Protein AF-A0A1F8QQY0-F1 (afdb_monomer_lite)

pLDDT: mean 93.38, std 8.56, range [59.31, 98.75]

Secondary structure (DSSP, 8-state):
-HHHHHHHTT-SSHHHHHHHHHHHHHTTHHHH-HHHHHHHHHTTT-SSHHHHHHHHHHHHHHHS--S-SSPPPHHHHHHHHHHHTT--HHHHHHHHHHHHH-GGGHHHHHHHHTT-TTHHHHHHHHHH-TTS-HHHHHHHHHHHHHTT-GGGHHHHHHHHHHHHHHHHHHHTTT---HHHHHHHHHHHHHHHHHH--

Radius of gyration: 18.96 Å; chains: 1; bounding box: 37×35×59 Å

Foldseek 3Di:
DLVCLLVQCVDPDPVSNVSSLVVCVVVLVLLAPLVSVVSLLVCCLPVDLVSNLSSLVSNLCQQPVPPPPDHRDPSSNVSNLVVLLVDALSSLLSLLSNCVVPVVCVVSSLSSNLSHLCVLVSLLVLLPDPPRDLSSNLVSLQSCLVNLNLVNLVSLVVLLVVLVVVQVVVVVVPDDDVSSVSSNVSSVVSNVSNVVD

Sequence (197 aa):
MVWGAAEALTSPELETRYAGLQQLVGQDAVRQHPLVAYLLISRLVEPDIALRSQIVDALAEVVVPNGRGEPALAASYSTLATHLMGMRTRQIYALLQVVAYEKSNEPKVIGLLDHCSFAGGHLSCILATRTVPLNLRKLAAYFIGQLGYLDAMPVLERFEARLEARQNGRNELGGMDEDDADLLSMIRSSLGLLRDP

Structure (mmCIF, N/CA/C/O backbone):
data_AF-A0A1F8QQY0-F1
#
_entry.id   AF-A0A1F8QQY0-F1
#
loop_
_atom_site.group_PDB
_atom_site.id
_atom_site.type_symbol
_atom_site.label_atom_id
_atom_site.label_alt_id
_atom_site.label_comp_id
_atom_site.label_asym_id
_atom_site.label_entity_id
_atom_site.label_seq_id
_atom_site.pdbx_PDB_ins_code
_atom_site.Cartn_x
_atom_site.Cartn_y
_atom_site.Cartn_z
_atom_site.occupancy
_atom_site.B_iso_or_equiv
_atom_site.auth_seq_id
_atom_site.auth_comp_id
_atom_site.auth_asym_id
_atom_site.auth_atom_id
_atom_site.pdbx_PDB_model_num
ATOM 1 N N . MET A 1 1 ? -18.202 -3.166 23.352 1.00 84.12 1 MET A N 1
ATOM 2 C CA . MET A 1 1 ? -16.993 -2.852 24.145 1.00 84.12 1 MET A CA 1
ATOM 3 C C . MET A 1 1 ? -15.818 -2.820 23.178 1.00 84.12 1 MET A C 1
ATOM 5 O O . MET A 1 1 ? -15.636 -3.811 22.483 1.00 84.12 1 MET A O 1
ATOM 9 N N . VAL A 1 2 ? -15.068 -1.714 23.099 1.00 91.94 2 VAL A N 1
ATOM 10 C CA . VAL A 1 2 ? -13.965 -1.521 22.125 1.00 91.94 2 VAL A CA 1
ATOM 11 C C . VAL A 1 2 ? -12.948 -2.671 22.159 1.00 91.94 2 VAL A C 1
ATOM 13 O O . VAL A 1 2 ? -12.537 -3.159 21.113 1.00 91.94 2 VAL A O 1
ATOM 16 N N . TRP A 1 3 ? -12.598 -3.168 23.348 1.00 93.88 3 TRP A N 1
ATOM 17 C CA . TRP A 1 3 ? -11.575 -4.208 23.503 1.00 93.88 3 TRP A CA 1
ATOM 18 C C . TRP A 1 3 ? -11.984 -5.584 22.979 1.00 93.88 3 TRP A C 1
ATOM 20 O O . TRP A 1 3 ? -11.176 -6.226 22.322 1.00 93.88 3 TRP A O 1
ATOM 30 N N . GLY A 1 4 ? -13.238 -6.002 23.174 1.00 95.31 4 GLY A N 1
ATOM 31 C CA . GLY A 1 4 ? -13.726 -7.254 22.581 1.00 95.31 4 GLY A CA 1
ATOM 32 C C . GLY A 1 4 ? -13.728 -7.207 21.048 1.00 95.31 4 GLY A C 1
ATOM 33 O O . GLY A 1 4 ? -13.386 -8.184 20.391 1.00 95.31 4 GLY A O 1
ATOM 34 N N . ALA A 1 5 ? -14.031 -6.041 20.467 1.00 96.44 5 ALA A N 1
ATOM 35 C CA . ALA A 1 5 ? -13.962 -5.839 19.020 1.00 96.44 5 ALA A CA 1
ATOM 36 C C . ALA A 1 5 ? -12.512 -5.847 18.496 1.00 96.44 5 ALA A C 1
ATOM 38 O O . ALA A 1 5 ? -12.239 -6.377 17.423 1.00 96.44 5 ALA A O 1
ATOM 39 N N . ALA A 1 6 ? -11.574 -5.296 19.271 1.00 96.00 6 ALA A N 1
ATOM 40 C CA . ALA A 1 6 ? -10.146 -5.348 18.971 1.00 96.00 6 ALA A CA 1
ATOM 41 C C . ALA A 1 6 ? -9.591 -6.781 19.045 1.00 96.00 6 ALA A C 1
ATOM 43 O O . ALA A 1 6 ? -8.856 -7.197 18.153 1.00 96.00 6 ALA A O 1
ATOM 44 N N . GLU A 1 7 ? -9.975 -7.555 20.061 1.00 96.69 7 GLU A N 1
ATOM 45 C CA . GLU A 1 7 ? -9.607 -8.969 20.188 1.00 96.69 7 GLU A CA 1
ATOM 46 C C . GLU A 1 7 ? -10.125 -9.794 19.002 1.00 96.69 7 GLU A C 1
ATOM 48 O O . GLU A 1 7 ? -9.377 -10.594 18.436 1.00 96.69 7 GLU A O 1
ATOM 53 N N . ALA A 1 8 ? -11.354 -9.527 18.547 1.00 97.31 8 ALA A N 1
ATOM 54 C CA . ALA A 1 8 ? -11.957 -10.205 17.402 1.00 97.31 8 ALA A CA 1
ATOM 55 C C . ALA A 1 8 ? -11.121 -10.092 16.112 1.00 97.31 8 ALA A C 1
ATOM 57 O O . ALA A 1 8 ? -11.133 -11.021 15.311 1.00 97.31 8 ALA A O 1
ATOM 58 N N . LEU A 1 9 ? -10.315 -9.035 15.932 1.00 96.81 9 LEU A N 1
ATOM 59 C CA . LEU A 1 9 ? -9.391 -8.895 14.791 1.00 96.81 9 LEU A CA 1
ATOM 60 C C . LEU A 1 9 ? -8.259 -9.935 14.763 1.00 96.81 9 LEU A C 1
ATOM 62 O O . LEU A 1 9 ? -7.559 -10.052 13.754 1.00 96.81 9 LEU A O 1
ATOM 66 N N . THR A 1 10 ? -8.053 -10.667 15.856 1.00 94.88 10 THR A N 1
ATOM 67 C CA . THR A 1 10 ? -7.044 -11.729 15.963 1.00 94.88 10 THR A CA 1
ATOM 68 C C . THR A 1 10 ? -7.621 -13.127 15.763 1.00 94.88 10 THR A C 1
ATOM 70 O O . THR A 1 10 ? -6.858 -14.089 15.676 1.00 94.88 10 THR A O 1
ATOM 73 N N . SER A 1 11 ? -8.949 -13.247 15.643 1.00 97.12 11 SER A N 1
ATOM 74 C CA . SER A 1 11 ? -9.614 -14.534 15.447 1.00 97.12 11 SER A CA 1
ATOM 75 C C . SER A 1 11 ? -9.150 -15.215 14.146 1.00 97.12 11 SER A C 1
ATOM 77 O O . SER A 1 11 ? -8.912 -14.541 13.132 1.00 97.12 11 SER A O 1
ATOM 79 N N . PRO A 1 12 ? -9.043 -16.559 14.135 1.00 96.62 12 PRO A N 1
ATOM 80 C CA . PRO A 1 12 ? -8.794 -17.307 12.908 1.00 96.62 12 PRO A CA 1
ATOM 81 C C . PRO A 1 12 ? -9.972 -17.219 11.922 1.00 96.62 12 PRO A C 1
ATOM 83 O O . PRO A 1 12 ? -9.754 -17.284 10.710 1.00 96.62 12 PRO A O 1
ATOM 86 N N . GLU A 1 13 ? -11.201 -17.008 12.402 1.00 98.06 13 GLU A N 1
ATOM 87 C CA . GLU A 1 13 ? -12.393 -16.899 11.564 1.00 98.06 13 GLU A CA 1
ATOM 88 C C . GLU A 1 13 ? -12.501 -15.516 10.909 1.00 98.06 13 GLU A C 1
ATOM 90 O O . GLU A 1 13 ? -12.492 -14.480 11.575 1.00 98.06 13 GLU A O 1
ATOM 95 N N . LEU A 1 14 ? -12.648 -15.498 9.582 1.00 97.88 14 LEU A N 1
ATOM 96 C CA . LEU A 1 14 ? -12.775 -14.263 8.804 1.00 97.88 14 LEU A CA 1
ATOM 97 C C . LEU A 1 14 ? -13.984 -13.423 9.245 1.00 97.88 14 LEU A C 1
ATOM 99 O O . LEU A 1 14 ? -13.843 -12.224 9.476 1.00 97.88 14 LEU A O 1
ATOM 103 N N . GLU A 1 15 ? -15.142 -14.058 9.425 1.00 98.12 15 GLU A N 1
ATOM 104 C CA . GLU A 1 15 ? -16.386 -13.393 9.840 1.00 98.12 15 GLU A CA 1
ATOM 105 C C . GLU A 1 15 ? -16.247 -12.684 11.193 1.00 98.12 15 GLU A C 1
ATOM 107 O O . GLU A 1 15 ? -16.703 -11.553 11.364 1.00 98.12 15 GLU A O 1
ATOM 112 N N . THR A 1 16 ? -15.546 -13.308 12.143 1.00 98.25 16 THR A N 1
ATOM 113 C CA . THR A 1 16 ? -15.267 -12.713 13.455 1.00 98.25 16 THR A CA 1
ATOM 114 C C . THR A 1 16 ? -14.388 -11.470 13.315 1.00 98.25 16 THR A C 1
ATOM 116 O O . THR A 1 16 ? -14.685 -10.437 13.921 1.00 98.25 16 THR A O 1
ATOM 119 N N . ARG A 1 17 ? -13.345 -11.518 12.471 1.00 98.31 17 ARG A N 1
ATOM 120 C CA . ARG A 1 17 ? -12.497 -10.344 12.202 1.00 98.31 17 ARG A CA 1
ATOM 121 C C . ARG A 1 17 ? -13.279 -9.219 11.522 1.00 98.31 17 ARG A C 1
ATOM 123 O O . ARG A 1 17 ? -13.124 -8.061 11.910 1.00 98.31 17 ARG A O 1
ATOM 130 N N . TYR A 1 18 ? -14.146 -9.543 10.563 1.00 98.19 18 TYR A N 1
ATOM 131 C CA . TYR A 1 18 ? -15.038 -8.570 9.925 1.00 98.19 18 TYR A CA 1
ATOM 132 C C . TYR A 1 18 ? -15.958 -7.887 10.931 1.00 98.19 18 TYR A C 1
ATOM 134 O O . TYR A 1 18 ? -16.002 -6.658 10.986 1.00 98.19 18 TYR A O 1
ATOM 142 N N . ALA A 1 19 ? -16.661 -8.669 11.753 1.00 98.00 19 ALA A N 1
ATOM 143 C CA . ALA A 1 19 ? -17.552 -8.138 12.777 1.00 98.00 19 ALA A CA 1
ATOM 144 C C . ALA A 1 19 ? -16.796 -7.238 13.769 1.00 98.00 19 ALA A C 1
ATOM 146 O O . ALA A 1 19 ? -17.272 -6.152 14.104 1.00 98.00 19 ALA A O 1
ATOM 147 N N . GLY A 1 20 ? -15.587 -7.648 14.173 1.00 98.12 20 GLY A N 1
ATOM 148 C CA . GLY A 1 20 ? -14.692 -6.849 15.008 1.00 98.12 20 GLY A CA 1
ATOM 149 C C . GLY A 1 20 ? -14.343 -5.500 14.379 1.00 98.12 20 GLY A C 1
ATOM 150 O O . GLY A 1 20 ? -14.517 -4.460 15.017 1.00 98.12 20 GLY A O 1
ATOM 151 N N . LEU A 1 21 ? -13.921 -5.489 13.110 1.00 98.31 21 LEU A N 1
ATOM 152 C CA . LEU A 1 21 ? -13.595 -4.248 12.403 1.00 98.31 21 LEU A CA 1
ATOM 153 C C . LEU A 1 21 ? -14.811 -3.324 12.283 1.00 98.31 21 LEU A C 1
ATOM 155 O O . LEU A 1 21 ? -14.713 -2.144 12.614 1.00 98.31 21 LEU A O 1
ATOM 159 N N . GLN A 1 22 ? -15.960 -3.855 11.863 1.00 97.81 22 GLN A N 1
ATOM 160 C CA . GLN A 1 22 ? -17.193 -3.078 11.719 1.00 97.81 22 GLN A CA 1
ATOM 161 C C . GLN A 1 22 ? -17.630 -2.464 13.051 1.00 97.81 22 GLN A C 1
ATOM 163 O O . GLN A 1 22 ? -18.011 -1.295 13.113 1.00 97.81 22 GLN A O 1
ATOM 168 N N . GLN A 1 23 ? -17.499 -3.214 14.144 1.00 97.75 23 GLN A N 1
ATOM 169 C CA . GLN A 1 23 ? -17.802 -2.716 15.477 1.00 97.75 23 GLN A CA 1
ATOM 170 C C . GLN A 1 23 ? -16.841 -1.595 15.923 1.00 97.75 23 GLN A C 1
ATOM 172 O O . GLN A 1 23 ? -17.287 -0.662 16.598 1.00 97.75 23 GLN A O 1
ATOM 177 N N . LEU A 1 24 ? -15.551 -1.666 15.570 1.00 97.38 24 LEU A N 1
ATOM 178 C CA . LEU A 1 24 ? -14.572 -0.607 15.852 1.00 97.38 24 LEU A CA 1
ATOM 179 C C . LEU A 1 24 ? -14.847 0.656 15.031 1.00 97.38 24 LEU A C 1
ATOM 181 O O . LEU A 1 24 ? -14.860 1.751 15.589 1.00 97.38 24 LEU A O 1
ATOM 185 N N . VAL A 1 25 ? -15.104 0.508 13.729 1.00 95.06 25 VAL A N 1
ATOM 186 C CA . VAL A 1 25 ? -15.425 1.626 12.827 1.00 95.06 25 VAL A CA 1
ATOM 187 C C . VAL A 1 25 ? -16.730 2.304 13.244 1.00 95.06 25 VAL A C 1
ATOM 189 O O . VAL A 1 25 ? -16.781 3.529 13.329 1.00 95.06 25 VAL A O 1
ATOM 192 N N . GLY A 1 26 ? -17.761 1.526 13.586 1.00 94.12 26 GLY A N 1
ATOM 193 C CA . GLY A 1 26 ? -19.049 2.049 14.050 1.00 94.12 26 GLY A CA 1
ATOM 194 C C . GLY A 1 26 ? -18.978 2.808 15.381 1.00 94.12 26 GLY A C 1
ATOM 195 O O . GLY A 1 26 ? -19.841 3.632 15.658 1.00 94.12 26 GLY A O 1
ATOM 196 N N . GLN A 1 27 ? -17.944 2.565 16.193 1.00 94.00 27 GLN A N 1
ATOM 197 C CA . GLN A 1 27 ? -17.660 3.306 17.431 1.00 94.00 27 GLN A CA 1
ATOM 198 C C . GLN A 1 27 ? -16.673 4.466 17.229 1.00 94.00 2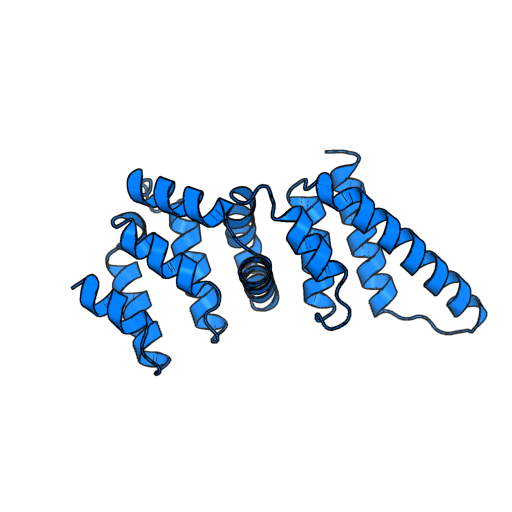7 GLN A C 1
ATOM 200 O O . GLN A 1 27 ? -16.244 5.064 18.211 1.00 94.00 27 GLN A O 1
ATOM 205 N N . ASP A 1 28 ? -16.260 4.749 15.988 1.00 92.56 28 ASP A N 1
ATOM 206 C CA . ASP A 1 28 ? -15.186 5.700 15.660 1.00 92.56 28 ASP A CA 1
ATOM 207 C C . ASP A 1 28 ? -13.857 5.384 16.382 1.00 92.56 28 ASP A C 1
ATOM 209 O O . ASP A 1 28 ? -12.978 6.230 16.548 1.00 92.56 28 ASP A O 1
ATOM 213 N N . ALA A 1 29 ? -13.676 4.131 16.815 1.00 94.75 29 ALA A N 1
ATOM 214 C CA . ALA A 1 29 ? -12.630 3.752 17.757 1.00 94.75 29 ALA A CA 1
ATOM 215 C C . ALA A 1 29 ? -11.222 3.971 17.190 1.00 94.75 29 ALA A C 1
ATOM 217 O O . ALA A 1 29 ? -10.298 4.275 17.937 1.00 94.75 29 ALA A O 1
ATOM 218 N N . VAL A 1 30 ? -11.056 3.855 15.871 1.00 94.31 30 VAL A N 1
ATOM 219 C CA . VAL A 1 30 ? -9.775 4.069 15.182 1.00 94.31 30 VAL A CA 1
ATOM 220 C C . VAL A 1 30 ? -9.307 5.522 15.314 1.00 94.31 30 VAL A C 1
ATOM 222 O O . VAL A 1 30 ? -8.124 5.777 15.529 1.00 94.31 30 VAL A O 1
ATOM 225 N N . ARG A 1 31 ? -10.240 6.479 15.247 1.00 93.06 31 ARG A N 1
ATOM 226 C CA . ARG A 1 31 ? -9.960 7.916 15.370 1.00 93.06 31 ARG A CA 1
ATOM 227 C C . ARG A 1 31 ? -9.808 8.344 16.831 1.00 93.06 31 ARG A C 1
ATOM 229 O O . ARG A 1 31 ? -9.023 9.248 17.114 1.00 93.06 31 ARG A O 1
ATOM 236 N N . GLN A 1 32 ? -10.473 7.659 17.762 1.00 93.19 32 GLN A N 1
ATOM 237 C CA . GLN A 1 32 ? -10.494 8.022 19.187 1.00 93.19 32 GLN A CA 1
ATOM 238 C C . GLN A 1 32 ? -9.461 7.285 20.057 1.00 93.19 32 GLN A C 1
ATOM 240 O O . GLN A 1 32 ? -9.085 7.780 21.119 1.00 93.19 32 GLN A O 1
ATOM 245 N N . HIS A 1 33 ? -8.980 6.113 19.635 1.00 95.06 33 HIS A N 1
ATOM 246 C CA . HIS A 1 33 ? -8.098 5.271 20.442 1.00 95.06 33 HIS A CA 1
ATOM 247 C C . HIS A 1 33 ? -6.790 4.939 19.705 1.00 95.06 33 HIS A C 1
ATOM 249 O O . HIS A 1 33 ? -6.787 4.100 18.800 1.00 95.06 33 HIS A O 1
ATOM 255 N N . PRO A 1 34 ? -5.641 5.482 20.152 1.00 94.56 34 PRO A N 1
ATOM 256 C CA . PRO A 1 34 ? -4.351 5.256 19.495 1.00 94.56 34 PRO A CA 1
ATOM 257 C C . PRO A 1 34 ? -3.949 3.780 19.398 1.00 94.56 34 PRO A C 1
ATOM 259 O O . PRO A 1 34 ? -3.369 3.349 18.405 1.00 94.56 34 PRO A O 1
ATOM 262 N N . LEU A 1 35 ? -4.308 2.975 20.404 1.00 95.38 35 LEU A N 1
ATOM 263 C CA . LEU A 1 35 ? -4.053 1.533 20.401 1.00 95.38 35 LEU A CA 1
ATOM 264 C C . LEU A 1 35 ? -4.855 0.791 19.325 1.00 95.38 35 LEU A C 1
ATOM 266 O O . LEU A 1 35 ? -4.358 -0.185 18.771 1.00 95.38 35 LEU A O 1
ATOM 270 N N . VAL A 1 36 ? -6.063 1.259 19.001 1.00 96.44 36 VAL A N 1
ATOM 271 C CA . VAL A 1 36 ? -6.868 0.689 17.912 1.00 96.44 36 VAL A CA 1
ATOM 272 C C . VAL A 1 36 ? -6.250 1.055 16.564 1.00 96.44 36 VAL A C 1
ATOM 274 O O . VAL A 1 36 ? -6.108 0.179 15.713 1.00 96.44 36 VAL A O 1
ATOM 277 N N . ALA A 1 37 ? -5.808 2.305 16.386 1.00 94.81 37 ALA A N 1
ATOM 278 C CA . ALA A 1 37 ? -5.074 2.713 15.187 1.00 94.81 37 ALA A CA 1
ATOM 279 C C . ALA A 1 37 ? -3.804 1.865 14.994 1.00 94.81 37 ALA A C 1
ATOM 281 O O . ALA A 1 37 ? -3.600 1.284 13.930 1.00 94.81 37 ALA A O 1
ATOM 282 N N . TYR A 1 38 ? -2.998 1.704 16.048 1.00 95.25 38 TYR A N 1
ATOM 283 C CA . TYR A 1 38 ? -1.820 0.834 16.035 1.00 95.25 38 TYR A CA 1
ATOM 284 C C . TYR A 1 38 ? -2.158 -0.620 15.675 1.00 95.25 38 TYR A C 1
ATOM 286 O O . TYR A 1 38 ? -1.500 -1.222 14.820 1.00 95.25 38 TYR A O 1
ATOM 294 N N . LEU A 1 39 ? -3.203 -1.180 16.290 1.00 96.38 39 LEU A N 1
ATOM 295 C CA . LEU A 1 39 ? -3.654 -2.537 16.000 1.00 96.38 39 LEU A CA 1
ATOM 296 C C . LEU A 1 39 ? -3.984 -2.695 14.512 1.00 96.38 39 LEU A C 1
ATOM 298 O O . LEU A 1 39 ? -3.491 -3.631 13.886 1.00 96.38 39 LEU A O 1
ATOM 302 N N . LEU A 1 40 ? -4.737 -1.767 13.918 1.00 97.06 40 LEU A N 1
ATOM 303 C CA . LEU A 1 40 ? -5.081 -1.825 12.496 1.00 97.06 40 LEU A CA 1
ATOM 304 C C . LEU A 1 40 ? -3.857 -1.735 11.574 1.00 97.06 40 LEU A C 1
ATOM 306 O O . LEU A 1 40 ? -3.791 -2.474 10.593 1.00 97.06 40 LEU A O 1
ATOM 310 N N . ILE A 1 41 ? -2.839 -0.941 11.915 1.00 95.19 41 ILE A N 1
ATOM 311 C CA . ILE A 1 41 ? -1.575 -0.910 11.155 1.00 95.19 41 ILE A CA 1
ATOM 312 C C . ILE A 1 41 ? -0.906 -2.287 11.155 1.00 95.19 41 ILE A C 1
ATOM 314 O O . ILE A 1 41 ? -0.465 -2.775 10.112 1.00 95.19 41 ILE A O 1
ATOM 318 N N . SER A 1 42 ? -0.867 -2.959 12.311 1.00 93.56 42 SER A N 1
ATOM 319 C CA . SER A 1 42 ? -0.314 -4.317 12.412 1.00 93.56 42 SER A CA 1
ATOM 320 C C . SER A 1 42 ? -1.099 -5.345 11.575 1.00 93.56 42 SER A C 1
ATOM 322 O O . SER A 1 42 ? -0.557 -6.382 11.182 1.00 93.56 42 SER A O 1
ATOM 324 N N . ARG A 1 43 ? -2.362 -5.033 11.248 1.00 95.88 43 ARG A N 1
ATOM 325 C CA . ARG A 1 43 ? -3.265 -5.833 10.413 1.00 95.88 43 ARG A CA 1
ATOM 326 C C . ARG A 1 43 ? -3.287 -5.423 8.935 1.00 95.88 43 ARG A C 1
ATOM 328 O O . ARG A 1 43 ? -4.003 -6.056 8.169 1.00 95.88 43 ARG A O 1
ATOM 335 N N . LEU A 1 44 ? -2.446 -4.489 8.475 1.00 96.31 44 LEU A N 1
ATOM 336 C CA . LEU A 1 44 ? -2.326 -4.150 7.040 1.00 96.31 44 LEU A CA 1
ATOM 337 C C . LEU A 1 44 ? -1.971 -5.348 6.144 1.00 96.31 44 LEU A C 1
ATOM 339 O O . LEU A 1 44 ? -2.187 -5.316 4.939 1.00 96.31 44 LEU A O 1
ATOM 343 N N . VAL A 1 45 ? -1.428 -6.418 6.726 1.00 96.81 45 VAL A N 1
ATOM 344 C CA . VAL A 1 45 ? -1.099 -7.675 6.038 1.00 96.81 45 VAL A CA 1
ATOM 345 C C . VAL A 1 45 ? -2.183 -8.749 6.201 1.00 96.81 45 VAL A C 1
ATOM 347 O O . VAL A 1 45 ? -1.890 -9.934 6.045 1.00 96.81 45 VAL A O 1
ATOM 350 N N . GLU A 1 46 ? -3.411 -8.349 6.548 1.00 97.88 46 GLU A N 1
ATOM 351 C CA . GLU A 1 46 ? -4.600 -9.208 6.608 1.00 97.88 46 GLU A CA 1
ATOM 352 C C . GLU A 1 46 ? -4.709 -10.057 5.331 1.00 97.88 46 GLU A C 1
ATOM 354 O O . GLU A 1 46 ? -4.663 -9.488 4.240 1.00 97.88 46 GLU A O 1
ATOM 359 N N . PRO A 1 47 ? -4.790 -11.398 5.420 1.00 96.75 47 PRO A N 1
ATOM 360 C CA . PRO A 1 47 ? -4.831 -12.265 4.243 1.00 96.75 47 PRO A CA 1
ATOM 361 C C . PRO A 1 47 ? -6.039 -12.009 3.342 1.00 96.75 47 PRO A C 1
ATOM 363 O O . PRO A 1 47 ? -5.873 -12.041 2.123 1.00 96.75 47 PRO A O 1
ATOM 366 N N . ASP A 1 48 ? -7.209 -11.731 3.917 1.00 98.25 48 ASP A N 1
ATOM 367 C CA . ASP A 1 48 ? -8.392 -11.415 3.126 1.00 98.25 48 ASP A CA 1
ATOM 368 C C . ASP A 1 48 ? -8.303 -10.000 2.535 1.00 98.25 48 ASP A C 1
ATOM 370 O O . ASP A 1 48 ? -8.104 -9.010 3.244 1.00 98.25 48 ASP A O 1
ATOM 374 N N . ILE A 1 49 ? -8.421 -9.899 1.211 1.00 98.25 49 ILE A N 1
ATOM 375 C CA . ILE A 1 49 ? -8.191 -8.637 0.505 1.00 98.25 49 ILE A CA 1
ATOM 376 C C . ILE A 1 49 ? -9.305 -7.615 0.748 1.00 98.25 49 ILE A C 1
ATOM 378 O O . ILE A 1 49 ? -9.023 -6.419 0.839 1.00 98.25 49 ILE A O 1
ATOM 382 N N . ALA A 1 50 ? -10.548 -8.067 0.908 1.00 98.31 50 ALA A N 1
ATOM 383 C CA . ALA A 1 50 ? -11.680 -7.185 1.132 1.00 98.31 50 ALA A CA 1
ATOM 384 C C . ALA A 1 50 ? -11.652 -6.626 2.564 1.00 98.31 50 ALA A C 1
ATOM 386 O O . ALA A 1 50 ? -11.852 -5.426 2.757 1.00 98.31 50 ALA A O 1
ATOM 387 N N . LEU A 1 51 ? -11.310 -7.445 3.563 1.00 98.56 51 LEU A N 1
ATOM 388 C CA . LEU A 1 51 ? -11.100 -6.988 4.935 1.00 98.56 51 LEU A CA 1
ATOM 389 C C . LEU A 1 51 ? -9.897 -6.046 5.020 1.00 98.56 51 LEU A C 1
ATOM 391 O O . LEU A 1 51 ? -9.978 -4.992 5.648 1.00 98.56 51 LEU A O 1
ATOM 395 N N . ARG A 1 52 ? -8.795 -6.364 4.331 1.00 98.56 52 ARG A N 1
ATOM 396 C CA . ARG A 1 52 ? -7.637 -5.466 4.248 1.00 98.56 52 ARG A CA 1
ATOM 397 C C . ARG A 1 52 ? -7.995 -4.113 3.637 1.00 98.56 52 ARG A C 1
ATOM 399 O O . ARG A 1 52 ? -7.527 -3.091 4.130 1.00 98.56 52 ARG A O 1
ATOM 406 N N . SER A 1 53 ? -8.827 -4.096 2.599 1.00 98.44 53 SER A N 1
ATOM 407 C CA . SER A 1 53 ? -9.321 -2.858 1.992 1.00 98.44 53 SER A CA 1
ATOM 408 C C . SER A 1 53 ? -10.080 -1.994 3.005 1.00 98.44 53 SER A C 1
ATOM 410 O O . SER A 1 53 ? -9.837 -0.794 3.095 1.00 98.44 53 SER A O 1
ATOM 412 N N . GLN A 1 54 ? -10.927 -2.605 3.841 1.00 98.12 54 GLN A N 1
ATOM 413 C CA . GLN A 1 54 ? -11.633 -1.897 4.918 1.00 98.12 54 GLN A CA 1
ATOM 414 C C . GLN A 1 54 ? -10.689 -1.404 6.024 1.00 98.12 54 GLN A C 1
ATOM 416 O O . GLN A 1 54 ? -10.903 -0.333 6.586 1.00 98.12 54 GLN A O 1
ATOM 421 N N . ILE A 1 55 ? -9.620 -2.146 6.328 1.00 98.31 55 ILE A N 1
ATOM 422 C CA . ILE A 1 55 ? -8.577 -1.689 7.260 1.00 98.31 55 ILE A CA 1
ATOM 423 C C . ILE A 1 55 ? -7.872 -0.448 6.702 1.00 98.31 55 ILE A C 1
ATOM 425 O O . ILE A 1 55 ? -7.681 0.523 7.430 1.00 98.31 55 ILE A O 1
ATOM 429 N N . VAL A 1 56 ? -7.501 -0.462 5.417 1.00 97.88 56 VAL A N 1
ATOM 430 C CA . VAL A 1 56 ? -6.892 0.695 4.741 1.00 97.88 56 VAL A CA 1
ATOM 431 C C . VAL A 1 56 ? -7.830 1.897 4.768 1.00 97.88 56 VAL A C 1
ATOM 433 O O . VAL A 1 56 ? -7.376 2.999 5.059 1.00 97.88 56 VAL A O 1
ATOM 436 N N . ASP A 1 57 ? -9.122 1.687 4.526 1.00 96.19 57 ASP A N 1
ATOM 437 C CA . ASP A 1 57 ? -10.138 2.735 4.603 1.00 96.19 57 ASP A CA 1
ATOM 438 C C . ASP A 1 57 ? -10.212 3.371 5.996 1.00 96.19 57 ASP A C 1
ATOM 440 O O . ASP A 1 57 ? -10.052 4.582 6.142 1.00 96.19 57 ASP A O 1
ATOM 444 N N . ALA A 1 58 ? -10.328 2.542 7.035 1.00 95.75 58 ALA A N 1
ATOM 445 C CA . ALA A 1 58 ? -10.398 3.001 8.416 1.00 95.75 58 ALA A CA 1
ATOM 446 C C . ALA A 1 58 ? -9.131 3.755 8.866 1.00 95.75 58 ALA A C 1
ATOM 448 O O . ALA A 1 58 ? -9.216 4.704 9.644 1.00 95.75 58 ALA A O 1
ATOM 449 N N . LEU A 1 59 ? -7.950 3.350 8.385 1.00 96.50 59 LEU A N 1
ATOM 450 C CA . LEU A 1 59 ? -6.693 4.057 8.648 1.00 96.50 59 LEU A CA 1
ATOM 451 C C . LEU A 1 59 ? -6.601 5.374 7.870 1.00 96.50 59 LEU A C 1
ATOM 453 O O . LEU A 1 59 ? -6.152 6.378 8.419 1.00 96.50 59 LEU A O 1
ATOM 457 N N . ALA A 1 60 ? -7.035 5.391 6.610 1.00 94.62 60 ALA A N 1
ATOM 458 C CA . ALA A 1 60 ? -7.017 6.591 5.785 1.00 94.62 60 ALA A CA 1
ATOM 459 C C . ALA A 1 60 ? -7.931 7.687 6.349 1.00 94.62 60 ALA A C 1
ATOM 461 O O . ALA A 1 60 ? -7.537 8.848 6.331 1.00 94.62 60 ALA A O 1
ATOM 462 N N . GLU A 1 61 ? -9.079 7.336 6.940 1.00 91.56 61 GLU A N 1
ATOM 463 C CA . GLU A 1 61 ? -9.964 8.297 7.621 1.00 91.56 61 GLU A CA 1
ATOM 464 C C . GLU A 1 61 ? -9.296 9.025 8.806 1.00 91.56 61 GLU A C 1
ATOM 466 O O . GLU A 1 61 ? -9.727 10.118 9.181 1.00 91.56 61 GLU A O 1
ATOM 471 N N . VAL A 1 62 ? -8.254 8.445 9.414 1.00 91.75 62 VAL A N 1
ATOM 472 C CA . VAL A 1 62 ? -7.487 9.103 10.487 1.00 91.75 62 VAL A CA 1
ATOM 473 C C . VAL A 1 62 ? -6.556 10.173 9.918 1.00 91.75 62 VAL A C 1
ATOM 475 O O . VAL A 1 62 ? -6.376 11.215 10.546 1.00 91.75 62 VAL A O 1
ATOM 478 N N . VAL A 1 63 ? -5.957 9.911 8.753 1.00 88.88 63 VAL A N 1
ATOM 479 C CA . VAL A 1 63 ? -4.965 10.791 8.111 1.00 88.88 63 VAL A CA 1
ATOM 480 C C . VAL A 1 63 ? -5.638 11.887 7.289 1.00 88.88 63 VAL A C 1
ATOM 482 O O . VAL A 1 63 ? -5.254 13.050 7.369 1.00 88.88 63 VAL A O 1
ATOM 485 N N . VAL A 1 64 ? -6.657 11.516 6.517 1.00 83.06 64 VAL A N 1
ATOM 486 C CA . VAL A 1 64 ? -7.433 12.397 5.645 1.00 83.06 64 VAL A CA 1
ATOM 487 C C . VAL A 1 64 ? -8.909 12.253 6.033 1.00 83.06 64 VAL A C 1
ATOM 489 O O . VAL A 1 64 ? -9.584 11.331 5.569 1.00 83.06 64 VAL A O 1
ATOM 492 N N . PRO A 1 65 ? -9.437 13.125 6.914 1.00 68.06 65 PRO A N 1
ATOM 493 C CA . PRO A 1 65 ? -10.821 13.039 7.362 1.00 68.06 65 PRO A CA 1
ATOM 494 C C . PRO A 1 65 ? -11.786 13.310 6.198 1.00 68.06 65 PRO A C 1
ATOM 496 O O . PRO A 1 65 ? -12.021 14.454 5.812 1.00 68.06 65 PRO A O 1
ATOM 499 N N . ASN A 1 66 ? -12.374 12.254 5.635 1.00 63.31 66 ASN A N 1
ATOM 500 C CA . ASN A 1 66 ? -13.327 12.344 4.527 1.00 63.31 66 ASN A CA 1
ATOM 501 C C . ASN A 1 66 ? -14.709 12.817 5.013 1.00 63.31 66 ASN A C 1
ATOM 503 O O . ASN A 1 66 ? -15.653 12.040 5.120 1.00 63.31 66 ASN A O 1
ATOM 507 N N . GLY A 1 67 ? -14.838 14.104 5.341 1.00 59.31 67 GLY A N 1
ATOM 508 C CA . GLY A 1 67 ? -16.142 14.739 5.570 1.00 59.31 67 GLY A CA 1
ATOM 509 C C . GLY A 1 67 ? -16.832 14.419 6.904 1.00 59.31 67 GLY A C 1
ATOM 510 O O . GLY A 1 67 ? -17.946 14.887 7.119 1.00 59.31 67 GLY A O 1
ATOM 511 N N . ARG A 1 68 ? -16.185 13.704 7.841 1.00 61.53 68 ARG A N 1
ATOM 512 C CA . ARG A 1 68 ? -16.716 13.441 9.202 1.00 61.53 68 ARG A CA 1
ATOM 513 C C . ARG A 1 68 ? -16.638 14.640 10.168 1.00 61.53 68 ARG A C 1
ATOM 515 O O . ARG A 1 68 ? -16.862 14.475 11.364 1.00 61.53 68 ARG A O 1
ATOM 522 N N . GLY A 1 69 ? -16.340 15.838 9.662 1.00 61.19 69 GLY A N 1
ATOM 523 C CA . GLY A 1 69 ? -16.415 17.122 10.376 1.00 61.19 69 GLY A CA 1
ATOM 524 C C . GLY A 1 69 ? -15.309 17.373 11.402 1.00 61.19 69 GLY A C 1
ATOM 525 O O . GLY A 1 69 ? -14.744 18.462 11.423 1.00 61.19 69 GLY A O 1
ATOM 526 N N . GLU A 1 70 ? -14.959 16.375 12.212 1.00 74.75 70 GLU A N 1
ATOM 527 C CA . GLU A 1 70 ? -13.909 16.497 13.223 1.00 74.75 70 GLU A CA 1
ATOM 528 C C . GLU A 1 70 ? -12.602 15.826 12.768 1.00 74.75 70 GLU A C 1
ATOM 530 O O . GLU A 1 70 ? -12.620 14.805 12.075 1.00 74.75 70 GLU A O 1
ATOM 535 N N . PRO A 1 71 ? -11.431 16.361 13.132 1.00 80.94 71 PRO A N 1
ATOM 536 C CA . PRO A 1 71 ? -10.174 15.638 12.981 1.00 80.94 71 PRO A CA 1
ATOM 537 C C . PRO A 1 71 ? -10.144 14.418 13.913 1.00 80.94 71 PRO A C 1
ATOM 539 O O . PRO A 1 71 ? -10.866 14.352 14.907 1.00 80.94 71 PRO A O 1
ATOM 542 N N . ALA A 1 72 ? -9.311 13.425 13.600 1.00 85.62 72 ALA A N 1
ATOM 543 C CA . ALA A 1 72 ? -9.026 12.361 14.559 1.00 85.62 72 ALA A CA 1
ATOM 544 C C . ALA A 1 72 ? -8.373 12.935 15.829 1.00 85.62 72 ALA A C 1
ATOM 546 O O . ALA A 1 72 ? -7.759 14.006 15.798 1.00 85.62 72 ALA A O 1
ATOM 547 N N . LEU A 1 73 ? -8.449 12.200 16.943 1.00 89.00 73 LEU A N 1
ATOM 548 C CA . LEU A 1 73 ? -7.726 12.577 18.153 1.00 89.00 73 LEU A 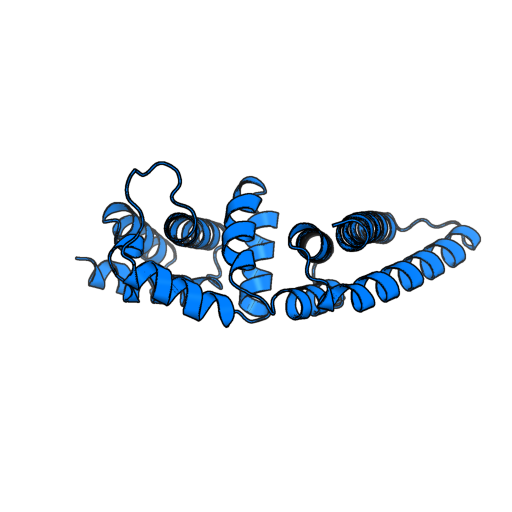CA 1
ATOM 549 C C . LEU A 1 73 ? -6.230 12.695 17.825 1.00 89.00 73 LEU A C 1
ATOM 551 O O . LEU A 1 73 ? -5.649 11.784 17.231 1.00 89.00 73 LEU A O 1
ATOM 555 N N . ALA A 1 74 ? -5.591 13.787 18.254 1.00 89.12 74 ALA A N 1
ATOM 556 C CA . ALA A 1 74 ? -4.189 14.067 17.930 1.00 89.12 74 ALA A CA 1
ATOM 557 C C . ALA A 1 74 ? -3.247 12.906 18.302 1.00 89.12 74 ALA A C 1
ATOM 559 O O . ALA A 1 74 ? -2.312 12.601 17.565 1.00 89.12 74 ALA A O 1
ATOM 560 N N . ALA A 1 75 ? -3.528 12.215 19.412 1.00 91.50 75 ALA A N 1
ATOM 561 C CA . ALA A 1 75 ? -2.782 11.030 19.821 1.00 91.50 75 ALA A CA 1
ATOM 562 C C . ALA A 1 75 ? -2.929 9.869 18.820 1.00 91.50 75 ALA A C 1
ATOM 564 O O . ALA A 1 75 ? -1.937 9.225 18.494 1.00 91.50 75 ALA A O 1
ATOM 565 N N . SER A 1 76 ? -4.132 9.624 18.292 1.00 91.94 76 SER A N 1
ATOM 566 C CA . SER A 1 76 ? -4.381 8.562 17.308 1.00 91.94 76 SER A CA 1
ATOM 567 C C . SER A 1 76 ? -3.671 8.855 15.992 1.00 91.94 76 SER A C 1
ATOM 569 O O . SER A 1 76 ? -3.002 7.977 15.450 1.00 91.94 76 SER A O 1
ATOM 571 N N . TYR A 1 77 ? -3.748 10.105 15.525 1.00 93.38 77 TYR A N 1
ATOM 572 C CA . TYR A 1 77 ? -3.012 10.557 14.346 1.00 93.38 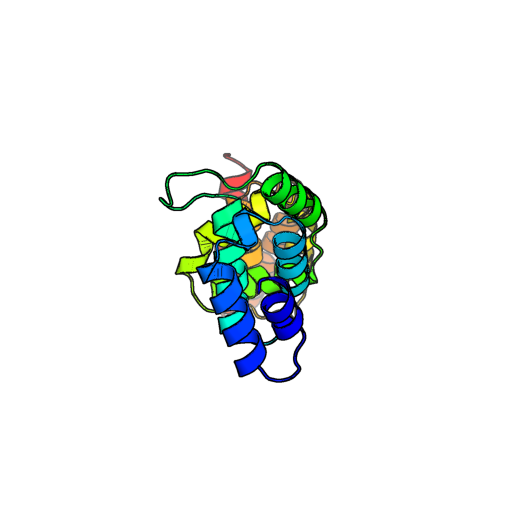77 TYR A CA 1
ATOM 573 C C . TYR A 1 77 ? -1.497 10.414 14.539 1.00 93.38 77 TYR A C 1
ATOM 575 O O . TYR A 1 77 ? -0.821 9.811 13.711 1.00 93.38 77 TYR A O 1
ATOM 583 N N . SER A 1 78 ? -0.958 10.908 15.658 1.00 93.12 78 SER A N 1
ATOM 584 C CA . SER A 1 78 ? 0.477 10.844 15.954 1.00 93.12 78 SER A CA 1
ATOM 585 C C . SER A 1 78 ? 0.987 9.403 16.040 1.00 93.12 78 SER A C 1
ATOM 587 O O . SER A 1 78 ? 2.037 9.084 15.474 1.00 93.12 78 SER A O 1
ATOM 589 N N . THR A 1 79 ? 0.236 8.508 16.690 1.00 93.81 79 THR A N 1
ATOM 590 C CA . THR A 1 79 ? 0.551 7.075 16.723 1.00 93.81 79 THR A CA 1
ATOM 591 C C . THR A 1 79 ? 0.536 6.475 15.322 1.00 93.81 79 THR A C 1
ATOM 593 O O . THR A 1 79 ? 1.489 5.789 14.950 1.00 93.81 79 THR A O 1
ATOM 596 N N . LEU A 1 80 ? -0.492 6.763 14.521 1.00 93.94 80 LEU A N 1
ATOM 597 C CA . LEU A 1 80 ? -0.579 6.278 13.148 1.00 93.94 80 LEU A CA 1
ATOM 598 C C . LEU A 1 80 ? 0.612 6.748 12.307 1.00 93.94 80 LEU A C 1
ATOM 600 O O . LEU A 1 80 ? 1.329 5.911 11.764 1.00 93.94 80 LEU A O 1
ATOM 604 N N . ALA A 1 81 ? 0.879 8.053 12.269 1.00 94.44 81 ALA A N 1
ATOM 605 C CA . ALA A 1 81 ? 1.996 8.631 11.527 1.00 94.44 81 ALA A CA 1
ATOM 606 C C . ALA A 1 81 ? 3.341 8.008 11.940 1.00 94.44 81 ALA A C 1
ATOM 608 O O . ALA A 1 81 ? 4.133 7.612 11.085 1.00 94.44 81 ALA A O 1
ATOM 609 N N . THR A 1 82 ? 3.567 7.825 13.247 1.00 94.81 82 THR A N 1
ATOM 610 C CA . THR A 1 82 ? 4.790 7.201 13.780 1.00 94.81 82 THR A CA 1
ATOM 611 C C . THR A 1 82 ? 5.013 5.796 13.225 1.00 94.81 82 THR A C 1
ATOM 613 O O . THR A 1 82 ? 6.130 5.437 12.853 1.00 94.81 82 THR A O 1
ATOM 616 N N . HIS A 1 83 ? 3.957 4.991 13.145 1.00 94.81 83 HIS A N 1
ATOM 617 C CA . HIS A 1 83 ? 4.062 3.622 12.652 1.00 94.81 83 HIS A CA 1
ATOM 618 C C . HIS A 1 83 ? 4.039 3.523 11.122 1.00 94.81 83 HIS A C 1
ATOM 620 O O . HIS A 1 83 ? 4.674 2.616 10.581 1.00 94.81 83 HIS A O 1
ATOM 626 N N . LEU A 1 84 ? 3.386 4.455 10.420 1.00 95.50 84 LEU A N 1
ATOM 627 C CA . LEU A 1 84 ? 3.438 4.541 8.957 1.00 95.50 84 LEU A CA 1
ATOM 628 C C . LEU A 1 84 ? 4.859 4.837 8.460 1.00 95.50 84 LEU A C 1
ATOM 630 O O . LEU A 1 84 ? 5.315 4.190 7.516 1.00 95.50 84 LEU A O 1
ATOM 634 N N . MET A 1 85 ? 5.604 5.702 9.159 1.00 94.69 85 MET A N 1
ATOM 635 C CA . MET A 1 85 ? 7.021 5.959 8.857 1.00 94.69 85 MET A CA 1
ATOM 636 C C . MET A 1 85 ? 7.873 4.681 8.862 1.00 94.69 85 MET A C 1
ATOM 638 O O . MET A 1 85 ? 8.847 4.581 8.120 1.00 94.69 85 MET A O 1
ATOM 642 N N . GLY A 1 86 ? 7.503 3.691 9.682 1.00 92.81 86 GLY A N 1
ATOM 643 C CA . GLY A 1 86 ? 8.211 2.419 9.833 1.00 92.81 86 GLY A CA 1
ATOM 644 C C . GLY A 1 86 ? 7.693 1.270 8.961 1.00 92.81 86 GLY A C 1
ATOM 645 O O . GLY A 1 86 ? 8.085 0.120 9.198 1.00 92.81 86 GLY A O 1
ATOM 646 N N . MET A 1 87 ? 6.797 1.525 7.999 1.00 96.00 87 MET A N 1
ATOM 647 C CA . MET A 1 87 ? 6.292 0.477 7.107 1.00 96.00 87 MET A CA 1
ATOM 648 C C . MET A 1 87 ? 7.427 -0.193 6.329 1.00 96.00 87 MET A C 1
ATOM 650 O O . MET A 1 87 ? 8.319 0.460 5.800 1.00 96.00 87 MET A O 1
ATOM 654 N N . ARG A 1 88 ? 7.372 -1.526 6.234 1.00 96.19 88 ARG A N 1
ATOM 655 C CA . ARG A 1 88 ? 8.341 -2.333 5.481 1.00 96.19 88 ARG A CA 1
ATOM 656 C C . ARG A 1 88 ? 7.736 -2.793 4.156 1.00 96.19 88 ARG A C 1
ATOM 658 O O . ARG A 1 88 ? 6.534 -2.660 3.921 1.00 96.19 88 ARG A O 1
ATOM 665 N N . THR A 1 89 ? 8.551 -3.448 3.321 1.00 97.50 89 THR A N 1
ATOM 666 C CA . THR A 1 89 ? 8.141 -3.983 2.009 1.00 97.50 89 THR A CA 1
ATOM 667 C C . THR A 1 89 ? 6.829 -4.766 2.062 1.00 97.50 89 THR A C 1
ATOM 669 O O . THR A 1 89 ? 6.017 -4.643 1.155 1.00 97.50 89 THR A O 1
ATOM 672 N N . ARG A 1 90 ? 6.592 -5.563 3.116 1.00 97.44 90 ARG A N 1
ATOM 673 C CA . ARG A 1 90 ? 5.381 -6.390 3.228 1.00 97.44 90 ARG A CA 1
ATOM 674 C C . ARG A 1 90 ? 4.107 -5.547 3.344 1.00 97.44 90 ARG A C 1
ATOM 676 O O . ARG A 1 90 ? 3.118 -5.881 2.704 1.00 97.44 90 ARG A O 1
ATOM 683 N N . GLN A 1 91 ? 4.128 -4.479 4.140 1.00 97.94 91 GLN A N 1
ATOM 684 C CA . GLN A 1 91 ? 2.996 -3.562 4.281 1.00 97.94 91 GLN A CA 1
ATOM 685 C C . GLN A 1 91 ? 2.776 -2.779 2.988 1.00 97.94 91 GLN A C 1
ATOM 687 O O . GLN A 1 91 ? 1.656 -2.733 2.496 1.00 97.94 91 GLN A O 1
ATOM 692 N N . ILE A 1 92 ? 3.846 -2.252 2.388 1.00 98.44 92 ILE A N 1
ATOM 693 C CA . ILE A 1 92 ? 3.757 -1.508 1.122 1.00 98.44 92 ILE A CA 1
ATOM 694 C C . ILE A 1 92 ? 3.198 -2.401 0.013 1.00 98.44 92 ILE A C 1
ATOM 696 O O . ILE A 1 92 ? 2.262 -2.015 -0.677 1.00 98.44 92 ILE A O 1
ATOM 700 N N . TYR A 1 93 ? 3.685 -3.637 -0.099 1.00 98.56 93 TYR A N 1
ATOM 701 C CA . TYR A 1 93 ? 3.133 -4.633 -1.014 1.00 98.56 93 TYR A CA 1
ATOM 702 C C . TYR A 1 93 ? 1.636 -4.869 -0.774 1.00 98.56 93 TYR A C 1
ATOM 704 O O . TYR A 1 93 ? 0.857 -4.923 -1.723 1.00 98.56 93 TYR A O 1
ATOM 712 N N . ALA A 1 94 ? 1.220 -4.966 0.490 1.00 98.56 94 ALA A N 1
ATOM 713 C CA . ALA A 1 94 ? -0.179 -5.155 0.847 1.00 98.56 94 ALA A CA 1
ATOM 714 C C . ALA A 1 94 ? -1.060 -3.955 0.452 1.00 98.56 94 ALA A C 1
ATOM 716 O O . ALA A 1 94 ? -2.186 -4.178 0.008 1.00 98.56 94 ALA A O 1
ATOM 717 N N . LEU A 1 95 ? -0.545 -2.721 0.532 1.00 98.69 95 LEU A N 1
ATOM 718 C CA . LEU A 1 95 ? -1.224 -1.515 0.042 1.00 98.69 95 LEU A CA 1
ATOM 719 C C . LEU A 1 95 ? -1.375 -1.523 -1.487 1.00 98.69 95 LEU A C 1
ATOM 721 O O . LEU A 1 95 ? -2.456 -1.230 -1.995 1.00 98.69 95 LEU A O 1
ATOM 725 N N . LEU A 1 96 ? -0.341 -1.938 -2.230 1.00 98.75 96 LEU A N 1
ATOM 726 C CA . LEU A 1 96 ? -0.446 -2.086 -3.689 1.00 98.75 96 LEU A CA 1
ATOM 727 C C . LEU A 1 96 ? -1.520 -3.108 -4.075 1.00 98.75 96 LEU A C 1
ATOM 729 O O . LEU A 1 96 ? -2.259 -2.896 -5.033 1.00 98.75 96 LEU A O 1
ATOM 733 N N . GLN A 1 97 ? -1.634 -4.202 -3.317 1.00 98.75 97 GLN A N 1
ATOM 734 C CA . GLN A 1 97 ? -2.682 -5.198 -3.537 1.00 98.75 97 GLN A CA 1
ATOM 735 C C . GLN A 1 97 ? -4.086 -4.622 -3.329 1.00 98.75 97 GLN A C 1
ATOM 737 O O . GLN A 1 97 ? -4.987 -5.001 -4.068 1.00 98.75 97 GLN A O 1
ATOM 742 N N . VAL A 1 98 ? -4.277 -3.701 -2.380 1.00 98.69 98 VAL A N 1
ATOM 743 C CA . VAL A 1 98 ? -5.574 -3.032 -2.172 1.00 98.69 98 VAL A CA 1
ATOM 744 C C . VAL A 1 98 ? -5.953 -2.179 -3.384 1.00 98.69 98 VAL A C 1
ATOM 746 O O . VAL A 1 98 ? -7.085 -2.260 -3.850 1.00 98.69 98 VAL A O 1
ATOM 749 N N . VAL A 1 99 ? -5.004 -1.438 -3.964 1.00 98.69 99 VAL A N 1
ATOM 750 C CA . VAL A 1 99 ? -5.246 -0.652 -5.192 1.00 98.69 99 VAL A CA 1
ATOM 751 C C . VAL A 1 99 ? -5.476 -1.553 -6.406 1.00 98.69 99 VAL A C 1
ATOM 753 O O . VAL A 1 99 ? -6.291 -1.237 -7.269 1.00 98.69 99 VAL A O 1
ATOM 756 N N . ALA A 1 100 ? -4.771 -2.685 -6.481 1.00 98.31 100 ALA A N 1
ATOM 757 C CA . ALA A 1 100 ? -4.973 -3.674 -7.536 1.00 98.31 100 ALA A CA 1
ATOM 758 C C . ALA A 1 100 ? -6.330 -4.387 -7.430 1.00 98.31 100 ALA A C 1
ATOM 760 O O . ALA A 1 100 ? -6.886 -4.771 -8.455 1.00 98.31 100 ALA A O 1
ATOM 761 N N . TYR A 1 101 ? -6.837 -4.578 -6.210 1.00 98.19 101 TYR A N 1
ATOM 762 C CA . TYR A 1 101 ? -8.159 -5.138 -5.947 1.00 98.19 101 TYR A CA 1
ATOM 763 C C . TYR A 1 101 ? -9.267 -4.144 -6.294 1.00 98.19 101 TYR A C 1
ATOM 765 O O . TYR A 1 101 ? -10.218 -4.497 -6.984 1.00 98.19 101 TYR A O 1
ATOM 773 N N . GLU A 1 102 ? -9.124 -2.892 -5.860 1.00 97.88 102 GLU A N 1
ATOM 774 C CA . GLU A 1 102 ? -10.100 -1.846 -6.124 1.00 97.88 102 GLU A CA 1
ATOM 775 C C . GLU A 1 102 ? -9.405 -0.485 -6.270 1.00 97.88 102 GLU A C 1
ATOM 777 O O . GLU A 1 102 ? -8.889 0.101 -5.312 1.00 97.88 102 GLU A O 1
ATOM 782 N N . LYS A 1 103 ? -9.428 0.041 -7.500 1.00 97.38 103 LYS A N 1
ATOM 783 C CA . LYS A 1 103 ? -8.714 1.267 -7.883 1.00 97.38 103 LYS A CA 1
ATOM 784 C C . LYS A 1 103 ? -9.183 2.511 -7.119 1.00 97.38 103 LYS A C 1
ATOM 786 O O . LYS A 1 103 ? -8.393 3.432 -6.933 1.00 97.38 103 LYS A O 1
ATOM 791 N N . SER A 1 104 ? -10.426 2.524 -6.630 1.00 96.69 104 SER A N 1
ATOM 792 C CA . SER A 1 104 ? -10.994 3.615 -5.819 1.00 96.69 104 SER A CA 1
ATOM 793 C C . SER A 1 104 ? -10.220 3.864 -4.512 1.00 96.69 104 SER A C 1
ATOM 795 O O . SER A 1 104 ? -10.310 4.950 -3.944 1.00 96.69 104 SER A O 1
ATOM 797 N N . ASN A 1 105 ? -9.422 2.893 -4.046 1.00 97.44 105 ASN A N 1
ATOM 798 C CA . ASN A 1 105 ? -8.593 3.028 -2.849 1.00 97.44 105 ASN A CA 1
ATOM 799 C C . ASN A 1 105 ? -7.263 3.752 -3.093 1.00 97.44 105 ASN A C 1
ATOM 801 O O . ASN A 1 105 ? -6.519 3.979 -2.140 1.00 97.44 105 ASN A O 1
ATOM 805 N N . GLU A 1 106 ? -6.944 4.133 -4.332 1.00 98.00 106 GLU A N 1
ATOM 806 C CA . GLU A 1 106 ? -5.705 4.849 -4.648 1.00 98.00 106 GLU A CA 1
ATOM 807 C C . GLU A 1 106 ? -5.484 6.103 -3.783 1.00 98.00 106 GLU A C 1
ATOM 809 O O . GLU A 1 106 ? -4.430 6.165 -3.151 1.00 98.00 106 GLU A O 1
ATOM 814 N N . PRO A 1 107 ? -6.437 7.050 -3.637 1.00 96.50 107 PRO A N 1
ATOM 815 C CA . PRO A 1 107 ? -6.214 8.248 -2.821 1.00 96.50 107 PRO A CA 1
ATOM 816 C C . PRO A 1 107 ? -5.929 7.920 -1.350 1.00 96.50 107 PRO A C 1
ATOM 818 O O . PRO A 1 107 ? -5.125 8.582 -0.697 1.00 96.50 107 PRO A O 1
ATOM 821 N N . LYS A 1 108 ? -6.552 6.853 -0.834 1.00 96.69 108 LYS A N 1
ATOM 822 C CA . LYS A 1 108 ? -6.353 6.370 0.538 1.00 96.69 108 LYS A CA 1
ATOM 823 C C . LYS A 1 108 ? -4.929 5.850 0.715 1.00 96.69 108 LYS A C 1
ATOM 825 O O . LYS A 1 108 ? -4.257 6.190 1.682 1.00 96.69 108 LYS A O 1
ATOM 830 N N . VAL A 1 109 ? -4.449 5.062 -0.248 1.00 97.94 109 VAL A N 1
ATOM 831 C CA . VAL A 1 109 ? -3.081 4.533 -0.243 1.00 97.94 109 VAL A CA 1
ATOM 832 C C . VAL A 1 109 ? -2.045 5.640 -0.430 1.00 97.94 109 VAL A C 1
ATOM 834 O O . VAL A 1 109 ? -1.031 5.597 0.260 1.00 97.94 109 VAL A O 1
ATOM 837 N N . ILE A 1 110 ? -2.309 6.650 -1.267 1.00 97.19 110 ILE A N 1
ATOM 838 C CA . ILE A 1 110 ? -1.470 7.859 -1.372 1.00 97.19 110 ILE A CA 1
ATOM 839 C C . ILE A 1 110 ? -1.323 8.506 0.004 1.00 97.19 110 ILE A C 1
ATOM 841 O O . ILE A 1 110 ? -0.199 8.668 0.468 1.00 97.19 110 ILE A O 1
ATOM 845 N N . GLY A 1 111 ? -2.433 8.786 0.698 1.00 95.06 111 GLY A N 1
ATOM 846 C CA . GLY A 1 111 ? -2.393 9.415 2.022 1.00 95.06 111 GLY A CA 1
ATOM 847 C C . GLY A 1 111 ? -1.592 8.616 3.059 1.00 95.06 111 GLY A C 1
ATOM 848 O O . GLY A 1 111 ? -0.873 9.196 3.870 1.00 95.06 111 GLY A O 1
ATOM 849 N N . LEU A 1 112 ? -1.657 7.281 3.015 1.00 96.94 112 LEU A N 1
ATOM 850 C CA . LEU A 1 112 ? -0.862 6.427 3.904 1.00 96.94 112 LEU A CA 1
ATOM 851 C C . LEU A 1 112 ? 0.626 6.383 3.521 1.00 96.94 112 LEU A C 1
ATOM 853 O O . LEU A 1 112 ? 1.482 6.383 4.406 1.00 96.94 112 LEU A O 1
ATOM 857 N N . LEU A 1 113 ? 0.945 6.320 2.226 1.00 97.31 113 LEU A N 1
ATOM 858 C CA . LEU A 1 113 ? 2.326 6.275 1.738 1.00 97.31 113 LEU A CA 1
ATOM 859 C C . LEU A 1 113 ? 3.051 7.614 1.908 1.00 97.31 113 LEU A C 1
ATOM 861 O O . LEU A 1 113 ? 4.247 7.607 2.183 1.00 97.31 113 LEU A O 1
ATOM 865 N N . ASP A 1 114 ? 2.338 8.738 1.843 1.00 95.31 114 ASP A N 1
ATOM 866 C CA . ASP A 1 114 ? 2.880 10.083 2.088 1.00 95.31 114 ASP A CA 1
ATOM 867 C C . ASP A 1 114 ? 3.543 10.205 3.478 1.00 95.31 114 ASP A C 1
ATOM 869 O O . ASP A 1 114 ? 4.506 10.938 3.681 1.00 95.31 114 ASP A O 1
ATOM 873 N N . HIS A 1 115 ? 3.111 9.373 4.431 1.00 95.31 115 HIS A N 1
ATOM 874 C CA . HIS A 1 115 ? 3.684 9.285 5.776 1.00 95.31 115 HIS A CA 1
ATOM 875 C C . HIS A 1 115 ? 4.883 8.326 5.886 1.00 95.31 115 HIS A C 1
ATOM 877 O O . HIS A 1 115 ? 5.419 8.129 6.976 1.00 95.31 115 HIS A O 1
ATOM 883 N N . CYS A 1 116 ? 5.315 7.701 4.789 1.00 95.88 116 CYS A N 1
ATOM 884 C CA . CYS A 1 116 ? 6.428 6.758 4.745 1.00 95.88 116 CYS A CA 1
ATOM 885 C C . CYS A 1 116 ? 7.530 7.269 3.810 1.00 95.88 116 CYS A C 1
ATOM 887 O O . CYS A 1 116 ? 7.594 6.918 2.632 1.00 95.88 116 CYS A O 1
ATOM 889 N N . SER A 1 117 ? 8.449 8.064 4.361 1.00 91.31 117 SER A N 1
ATOM 890 C CA . SER A 1 117 ? 9.565 8.666 3.614 1.00 91.31 117 SER A CA 1
ATOM 891 C C . SER A 1 117 ? 10.503 7.648 2.950 1.00 91.31 117 SER A C 1
ATOM 893 O O . SER A 1 117 ? 11.161 7.974 1.969 1.00 91.31 117 SER A O 1
ATOM 895 N N . PHE A 1 118 ? 10.552 6.409 3.449 1.00 93.75 118 PHE A N 1
ATOM 896 C CA . PHE A 1 118 ? 11.386 5.329 2.907 1.00 93.75 118 PHE A CA 1
ATOM 897 C C . PHE A 1 118 ? 10.631 4.380 1.962 1.00 93.75 118 PHE A C 1
ATOM 899 O O . PHE A 1 118 ? 11.173 3.346 1.554 1.00 93.75 118 PHE A O 1
ATOM 906 N N . ALA A 1 119 ? 9.378 4.686 1.609 1.00 97.56 119 ALA A N 1
ATOM 907 C CA . ALA A 1 119 ? 8.594 3.816 0.741 1.00 97.56 119 ALA A CA 1
ATOM 908 C C . ALA A 1 119 ? 9.201 3.682 -0.665 1.00 97.56 119 ALA A C 1
ATOM 910 O O . ALA A 1 119 ? 9.103 2.599 -1.243 1.00 97.56 119 ALA A O 1
ATOM 911 N N . GLY A 1 120 ? 9.900 4.703 -1.176 1.00 97.81 120 GLY A N 1
ATOM 912 C CA . GLY A 1 120 ? 10.614 4.671 -2.460 1.00 97.81 120 GLY A CA 1
ATOM 913 C C . GLY A 1 120 ? 11.552 3.469 -2.615 1.00 97.81 120 GLY A C 1
ATOM 914 O O . GLY A 1 120 ? 11.457 2.711 -3.589 1.00 97.81 120 GLY A O 1
ATOM 915 N N . GLY A 1 121 ? 12.396 3.210 -1.612 1.00 97.94 121 GLY A N 1
ATOM 916 C CA . GLY A 1 121 ? 13.275 2.036 -1.581 1.00 97.94 121 GLY A CA 1
ATOM 917 C C . GLY A 1 121 ? 12.519 0.700 -1.585 1.00 97.94 121 GLY A C 1
ATOM 918 O O . GLY A 1 121 ? 12.889 -0.238 -2.296 1.00 97.94 121 GLY A O 1
ATOM 919 N N . HIS A 1 122 ? 11.411 0.599 -0.850 1.00 98.38 122 HIS A N 1
ATOM 920 C CA . HIS A 1 122 ? 10.586 -0.612 -0.828 1.00 98.38 122 HIS A CA 1
ATOM 921 C C . HIS A 1 122 ? 9.823 -0.837 -2.142 1.00 98.38 122 HIS A C 1
ATOM 923 O O . HIS A 1 122 ? 9.788 -1.965 -2.640 1.00 98.38 122 HIS A O 1
ATOM 929 N N . LEU A 1 123 ? 9.260 0.220 -2.731 1.00 98.69 123 LEU A N 1
ATOM 930 C CA . LEU A 1 123 ? 8.613 0.191 -4.044 1.00 98.69 123 LEU A CA 1
ATOM 931 C C . LEU A 1 123 ? 9.619 -0.201 -5.133 1.00 98.69 123 LEU A C 1
ATOM 933 O O . LEU A 1 123 ? 9.311 -1.041 -5.976 1.00 98.69 123 LEU A O 1
ATOM 937 N N . SER A 1 124 ? 10.851 0.304 -5.055 1.00 98.44 124 SER A N 1
ATOM 938 C CA . SER A 1 124 ? 11.954 -0.090 -5.938 1.00 98.44 124 SER A CA 1
ATOM 939 C C . SER A 1 124 ? 12.253 -1.588 -5.860 1.00 98.44 124 SER A C 1
ATOM 941 O O . SER A 1 124 ? 12.395 -2.249 -6.891 1.00 98.44 124 SER A O 1
ATOM 943 N N . CYS A 1 125 ? 12.299 -2.157 -4.651 1.00 98.12 125 CYS A N 1
ATOM 944 C CA . CYS A 1 125 ? 12.462 -3.600 -4.464 1.00 98.12 125 CYS A CA 1
ATOM 945 C C . CYS A 1 125 ? 11.299 -4.397 -5.077 1.00 98.12 125 CYS A C 1
ATOM 947 O O . CYS A 1 125 ? 11.533 -5.416 -5.732 1.00 98.12 125 CYS A O 1
ATOM 949 N N . ILE A 1 126 ? 10.055 -3.938 -4.903 1.00 98.44 126 ILE A N 1
ATOM 950 C CA . ILE A 1 126 ? 8.861 -4.580 -5.477 1.00 98.44 126 ILE A CA 1
ATOM 951 C C . ILE A 1 126 ? 8.918 -4.542 -7.008 1.00 98.44 126 ILE A C 1
ATOM 953 O O . ILE A 1 126 ? 8.805 -5.588 -7.645 1.00 98.44 126 ILE A O 1
ATOM 957 N N . LEU A 1 127 ? 9.170 -3.368 -7.595 1.00 98.19 127 LEU A N 1
ATOM 958 C CA . LEU A 1 127 ? 9.362 -3.181 -9.035 1.00 98.19 127 LEU A CA 1
ATOM 959 C C . LEU A 1 127 ? 10.445 -4.120 -9.585 1.00 98.19 127 LEU A C 1
ATOM 961 O O . LEU A 1 127 ? 10.298 -4.674 -10.684 1.00 98.19 127 LEU A O 1
ATOM 965 N N . ALA A 1 128 ? 11.521 -4.316 -8.818 1.00 96.06 128 ALA A N 1
ATOM 966 C CA . ALA A 1 128 ? 12.658 -5.106 -9.252 1.00 96.06 128 ALA A CA 1
ATOM 967 C C . ALA A 1 128 ? 12.478 -6.624 -9.157 1.00 96.06 128 ALA A C 1
ATOM 969 O O . ALA A 1 128 ? 13.174 -7.375 -9.851 1.00 96.06 128 ALA A O 1
ATOM 970 N N . THR A 1 129 ? 11.537 -7.082 -8.337 1.00 96.31 129 THR A N 1
ATOM 971 C CA . THR A 1 129 ? 11.351 -8.499 -8.037 1.00 96.31 129 THR A CA 1
ATOM 972 C C . THR A 1 129 ? 10.527 -9.183 -9.128 1.00 96.31 129 THR A C 1
ATOM 974 O O . THR A 1 129 ? 9.345 -8.909 -9.297 1.00 96.31 129 THR A O 1
ATOM 977 N N . ARG A 1 130 ? 11.134 -10.123 -9.865 1.00 91.56 130 ARG A N 1
ATOM 978 C CA . ARG A 1 130 ? 10.479 -10.806 -11.001 1.00 91.56 130 ARG A CA 1
ATOM 979 C C . ARG A 1 130 ? 9.300 -11.697 -10.614 1.00 91.56 130 ARG A C 1
ATOM 981 O O . ARG A 1 130 ? 8.427 -11.914 -11.440 1.00 91.56 130 ARG A O 1
ATOM 988 N N . THR A 1 131 ? 9.290 -12.225 -9.394 1.00 95.88 131 THR A N 1
ATOM 989 C CA . THR A 1 131 ? 8.191 -13.060 -8.887 1.00 95.88 131 THR A CA 1
ATOM 990 C C . THR A 1 131 ? 6.968 -12.240 -8.481 1.00 95.88 131 THR A C 1
ATOM 992 O O . THR A 1 131 ? 5.910 -12.815 -8.242 1.00 95.88 131 THR A O 1
ATOM 995 N N . VAL A 1 132 ? 7.090 -10.910 -8.403 1.00 97.31 132 VAL A N 1
ATOM 996 C CA . VAL A 1 132 ? 5.948 -10.030 -8.160 1.00 97.31 132 VAL A CA 1
ATOM 997 C C . VAL A 1 132 ? 5.118 -9.911 -9.445 1.00 97.31 132 VAL A C 1
ATOM 999 O O . VAL A 1 132 ? 5.690 -9.628 -10.502 1.00 97.31 132 VAL A O 1
ATOM 1002 N N . PRO A 1 133 ? 3.782 -10.062 -9.366 1.00 97.06 133 PRO A N 1
ATOM 1003 C CA . PRO A 1 133 ? 2.880 -9.839 -10.491 1.00 97.06 133 PRO A CA 1
ATOM 1004 C C . PRO A 1 133 ? 3.099 -8.490 -11.188 1.00 97.06 133 PRO A C 1
ATOM 1006 O O . PRO A 1 133 ? 3.319 -7.463 -10.540 1.00 97.06 133 PRO A O 1
ATOM 1009 N N . LEU A 1 134 ? 3.012 -8.482 -12.520 1.00 96.19 134 LEU A N 1
ATOM 1010 C CA . LEU A 1 134 ? 3.303 -7.303 -13.338 1.00 96.19 134 LEU A CA 1
ATOM 1011 C C . LEU A 1 134 ? 2.478 -6.077 -12.937 1.00 96.19 134 LEU A C 1
ATOM 1013 O O . LEU A 1 134 ? 3.023 -4.982 -12.829 1.00 96.19 134 LEU A O 1
ATOM 1017 N N . ASN A 1 135 ? 1.185 -6.256 -12.667 1.00 97.38 135 ASN A N 1
ATOM 1018 C CA . ASN A 1 135 ? 0.296 -5.177 -12.238 1.00 97.38 135 ASN A CA 1
ATOM 1019 C C . ASN A 1 135 ? 0.790 -4.485 -10.954 1.00 97.38 135 ASN A C 1
ATOM 1021 O O . ASN A 1 135 ? 0.756 -3.260 -10.873 1.00 97.38 135 ASN A O 1
ATOM 1025 N N . LEU A 1 136 ? 1.320 -5.234 -9.982 1.00 98.44 136 LEU A N 1
ATOM 1026 C CA . LEU A 1 136 ? 1.891 -4.657 -8.761 1.00 98.44 136 LEU A CA 1
ATOM 1027 C C . LEU A 1 136 ? 3.227 -3.957 -9.025 1.00 98.44 136 LEU A C 1
ATOM 1029 O O . LEU A 1 136 ? 3.514 -2.938 -8.405 1.00 98.44 136 LEU A O 1
ATOM 1033 N N . ARG A 1 137 ? 4.029 -4.451 -9.975 1.00 98.50 137 ARG A N 1
ATOM 1034 C CA . ARG A 1 137 ? 5.263 -3.774 -10.414 1.00 98.50 137 ARG A CA 1
ATOM 1035 C C . ARG A 1 137 ? 4.950 -2.453 -11.123 1.00 98.50 137 ARG A C 1
ATOM 1037 O O . ARG A 1 137 ? 5.614 -1.457 -10.849 1.00 98.50 137 ARG A O 1
ATOM 1044 N N . LYS A 1 138 ? 3.907 -2.421 -11.964 1.00 98.50 138 LYS A N 1
ATOM 1045 C CA . LYS A 1 138 ? 3.378 -1.192 -12.582 1.00 98.50 138 LYS A CA 1
ATOM 1046 C C . LYS A 1 138 ? 2.897 -0.211 -11.511 1.00 98.50 138 LYS A C 1
ATOM 1048 O O . LYS A 1 138 ? 3.291 0.947 -11.550 1.00 98.50 138 LYS A O 1
ATOM 1053 N N . LEU A 1 139 ? 2.128 -0.672 -10.519 1.00 98.69 139 LEU A N 1
ATOM 1054 C CA . LEU A 1 139 ? 1.709 0.173 -9.393 1.00 98.69 139 LEU A CA 1
ATOM 1055 C C . LEU A 1 139 ? 2.900 0.696 -8.582 1.00 98.69 139 LEU A C 1
ATOM 1057 O O . LEU A 1 139 ? 2.884 1.848 -8.166 1.00 98.69 139 LEU A O 1
ATOM 1061 N N . ALA A 1 140 ? 3.948 -0.107 -8.388 1.00 98.75 140 ALA A N 1
ATOM 1062 C CA . ALA A 1 140 ? 5.148 0.349 -7.698 1.00 98.75 140 ALA A CA 1
ATOM 1063 C C . ALA A 1 140 ? 5.840 1.497 -8.450 1.00 98.75 140 ALA A C 1
ATOM 1065 O O . ALA A 1 140 ? 6.154 2.514 -7.839 1.00 98.75 140 ALA A O 1
ATOM 1066 N N . ALA A 1 141 ? 6.020 1.372 -9.771 1.00 98.62 141 ALA A N 1
ATOM 1067 C CA . ALA A 1 141 ? 6.537 2.460 -10.601 1.00 98.62 141 ALA A CA 1
ATOM 1068 C C . ALA A 1 141 ? 5.622 3.693 -10.553 1.00 98.62 141 ALA A C 1
ATOM 1070 O O . ALA A 1 141 ? 6.113 4.800 -10.339 1.00 98.62 141 ALA A O 1
ATOM 1071 N N . TYR A 1 142 ? 4.308 3.502 -10.694 1.00 98.56 142 TYR A N 1
ATOM 1072 C CA . TYR A 1 142 ? 3.308 4.568 -10.601 1.00 98.56 142 TYR A CA 1
ATOM 1073 C C . TYR A 1 142 ? 3.444 5.368 -9.295 1.00 98.56 142 TYR A C 1
ATOM 1075 O O . TYR A 1 142 ? 3.645 6.577 -9.346 1.00 98.56 142 TYR A O 1
ATOM 1083 N N . PHE A 1 143 ? 3.425 4.703 -8.134 1.00 98.62 143 PHE A N 1
ATOM 1084 C CA . PHE A 1 143 ? 3.533 5.385 -6.840 1.00 98.62 143 PHE A CA 1
ATOM 1085 C C . PHE A 1 143 ? 4.899 6.032 -6.605 1.00 98.62 143 PHE A C 1
ATOM 1087 O O . PHE A 1 143 ? 4.951 7.056 -5.934 1.00 98.62 143 PHE A O 1
ATOM 1094 N N . ILE A 1 144 ? 5.985 5.492 -7.176 1.00 98.56 144 ILE A 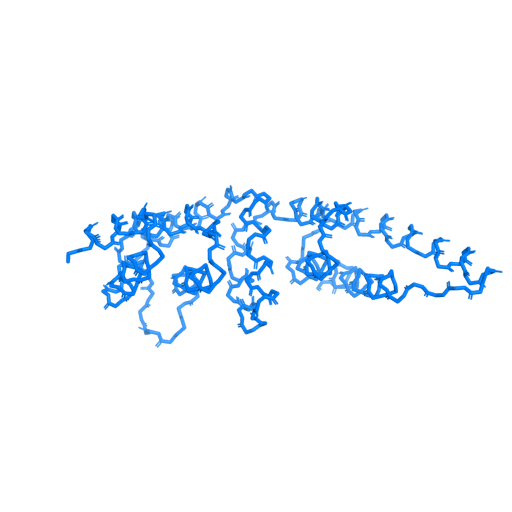N 1
ATOM 1095 C CA . ILE A 1 144 ? 7.292 6.166 -7.153 1.00 98.56 144 ILE A CA 1
ATOM 1096 C C . ILE A 1 144 ? 7.202 7.559 -7.781 1.00 98.56 144 ILE A C 1
ATOM 1098 O O . ILE A 1 144 ? 7.634 8.525 -7.159 1.00 98.56 144 ILE A O 1
ATOM 1102 N N . GLY A 1 145 ? 6.627 7.657 -8.983 1.00 97.94 145 GLY A N 1
ATOM 1103 C CA . GLY A 1 145 ? 6.467 8.935 -9.678 1.00 97.94 145 GLY A CA 1
ATOM 1104 C C . GLY A 1 145 ? 5.458 9.849 -8.988 1.00 97.94 145 GLY A C 1
ATOM 1105 O O . GLY A 1 145 ? 5.759 11.004 -8.715 1.00 97.94 145 GLY A O 1
ATOM 1106 N N . GLN A 1 146 ? 4.287 9.310 -8.647 1.00 97.56 146 GLN A N 1
ATOM 1107 C CA . GLN A 1 146 ? 3.174 10.078 -8.085 1.00 97.56 146 GLN A CA 1
ATOM 1108 C C . GLN A 1 146 ? 3.500 10.741 -6.737 1.00 97.56 146 GLN A C 1
ATOM 1110 O O . GLN A 1 146 ? 2.972 11.811 -6.449 1.00 97.56 146 GLN A O 1
ATOM 1115 N N . LEU A 1 147 ? 4.326 10.100 -5.904 1.00 96.81 147 LEU A N 1
ATOM 1116 C CA . LEU A 1 147 ? 4.694 10.590 -4.569 1.00 96.81 147 LEU A CA 1
ATOM 1117 C C . LEU A 1 147 ? 6.071 11.268 -4.532 1.00 96.81 147 LEU A C 1
ATOM 1119 O O . LEU A 1 147 ? 6.540 11.637 -3.460 1.00 96.81 147 LEU A O 1
ATOM 1123 N N . GLY A 1 148 ? 6.743 11.423 -5.678 1.00 96.88 148 GLY A N 1
ATOM 1124 C CA . GLY A 1 148 ? 8.016 12.141 -5.729 1.00 96.88 148 GLY A CA 1
ATOM 1125 C C . GLY A 1 148 ? 9.177 11.422 -5.029 1.00 96.88 148 GLY A C 1
ATOM 1126 O O . GLY A 1 148 ? 10.061 12.081 -4.483 1.00 96.88 148 GLY A O 1
ATOM 1127 N N . TYR A 1 149 ? 9.209 10.083 -5.015 1.00 97.31 149 TYR A N 1
ATOM 1128 C CA . TYR A 1 149 ? 10.296 9.324 -4.379 1.00 97.31 149 TYR A CA 1
ATOM 1129 C C . TYR A 1 149 ? 11.586 9.371 -5.217 1.00 97.31 149 TYR A C 1
ATOM 1131 O O . TYR A 1 149 ? 11.919 8.445 -5.961 1.00 97.31 149 TYR A O 1
ATOM 1139 N N . LEU A 1 150 ? 12.327 10.475 -5.099 1.00 96.56 150 LEU A N 1
ATOM 1140 C CA . LEU A 1 150 ? 13.556 10.745 -5.858 1.00 96.56 150 LEU A CA 1
ATOM 1141 C C . LEU A 1 150 ? 14.671 9.718 -5.603 1.00 96.56 150 LEU A C 1
ATOM 1143 O O . LEU A 1 150 ? 15.476 9.441 -6.493 1.00 96.56 150 LEU A O 1
ATOM 1147 N N . ASP A 1 151 ? 14.706 9.105 -4.418 1.00 95.38 151 ASP A N 1
ATOM 1148 C CA . ASP A 1 151 ? 15.654 8.042 -4.063 1.00 95.38 151 ASP A CA 1
ATOM 1149 C C . ASP A 1 151 ? 15.491 6.780 -4.934 1.00 95.38 151 ASP A C 1
ATOM 1151 O O . ASP A 1 151 ? 16.452 6.034 -5.146 1.00 95.38 151 ASP A O 1
ATOM 1155 N N . ALA A 1 152 ? 14.297 6.562 -5.491 1.00 97.62 152 ALA A N 1
ATOM 1156 C CA . ALA A 1 152 ? 13.981 5.451 -6.383 1.00 97.62 152 ALA A CA 1
ATOM 1157 C C . ALA A 1 152 ? 14.292 5.734 -7.867 1.00 97.62 152 ALA A C 1
ATOM 1159 O O . ALA A 1 152 ? 14.304 4.803 -8.681 1.00 97.62 152 ALA A O 1
ATOM 1160 N N . MET A 1 153 ? 14.593 6.984 -8.240 1.00 97.44 153 MET A N 1
ATOM 1161 C CA . MET A 1 153 ? 14.835 7.384 -9.633 1.00 97.44 153 MET A CA 1
ATOM 1162 C C . MET A 1 153 ? 15.938 6.556 -10.327 1.00 97.44 153 MET A C 1
ATOM 1164 O O . MET A 1 153 ? 15.673 6.022 -11.407 1.00 97.44 153 MET A O 1
ATOM 1168 N N . PRO A 1 154 ? 17.113 6.288 -9.713 1.00 97.69 154 PRO A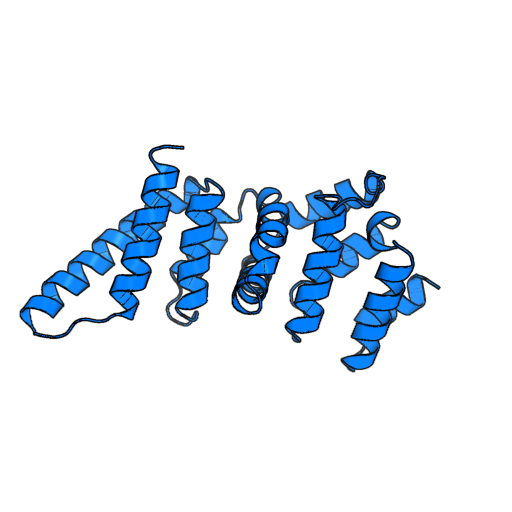 N 1
ATOM 1169 C CA . PRO A 1 154 ? 18.151 5.471 -10.356 1.00 97.69 154 PRO A CA 1
ATOM 1170 C C . PRO A 1 154 ? 17.720 4.018 -10.618 1.00 97.69 154 PRO A C 1
ATOM 1172 O O . PRO A 1 154 ? 18.303 3.309 -11.443 1.00 97.69 154 PRO A O 1
ATOM 1175 N N . VAL A 1 155 ? 16.730 3.504 -9.880 1.00 97.75 155 VAL A N 1
ATOM 1176 C CA . VAL A 1 155 ? 16.164 2.172 -10.136 1.00 97.75 155 VAL A CA 1
ATOM 1177 C C . VAL A 1 155 ? 15.274 2.220 -11.373 1.00 97.75 155 VAL A C 1
ATOM 1179 O O . VAL A 1 155 ? 15.425 1.353 -12.232 1.00 97.75 155 VAL A O 1
ATOM 1182 N N . LEU A 1 156 ? 14.416 3.234 -11.497 1.00 98.06 156 LEU A N 1
ATOM 1183 C CA . LEU A 1 156 ? 13.574 3.432 -12.678 1.00 98.06 156 LEU A CA 1
ATOM 1184 C C . LEU A 1 156 ? 14.408 3.567 -13.959 1.00 98.06 156 LEU A C 1
ATOM 1186 O O . LEU A 1 156 ? 14.159 2.829 -14.908 1.00 98.06 156 LEU A O 1
ATOM 1190 N N . GLU A 1 157 ? 15.450 4.402 -13.961 1.00 98.19 157 GLU A N 1
ATOM 1191 C CA . GLU A 1 157 ? 16.319 4.619 -15.135 1.00 98.19 157 GLU A CA 1
ATOM 1192 C C . GLU A 1 157 ? 17.028 3.334 -15.586 1.00 98.19 157 GLU A C 1
ATOM 1194 O O . GLU A 1 157 ? 17.073 2.999 -16.771 1.00 98.19 157 GLU A O 1
ATOM 1199 N N . ARG A 1 158 ? 17.532 2.535 -14.635 1.00 97.19 158 ARG A N 1
ATOM 1200 C CA . ARG A 1 158 ? 18.125 1.225 -14.954 1.00 97.19 158 ARG A CA 1
ATOM 1201 C C . ARG A 1 158 ? 17.101 0.251 -15.531 1.00 97.19 158 ARG A C 1
ATOM 1203 O O . ARG A 1 158 ? 17.451 -0.591 -16.360 1.00 97.19 158 ARG A O 1
ATOM 1210 N N . PHE A 1 159 ? 15.855 0.310 -15.063 1.00 95.19 159 PHE A N 1
ATOM 1211 C CA . PHE A 1 159 ? 14.783 -0.530 -15.584 1.00 95.19 159 PHE A CA 1
ATOM 1212 C C . PHE A 1 159 ? 14.351 -0.108 -16.986 1.00 95.19 159 PHE A C 1
ATOM 1214 O O . PHE A 1 159 ? 14.184 -0.996 -17.821 1.00 95.19 159 PHE A O 1
ATOM 1221 N N . GLU A 1 160 ? 14.228 1.195 -17.237 1.00 96.88 160 GLU A N 1
ATOM 1222 C CA . GLU A 1 160 ? 13.966 1.780 -18.554 1.00 96.88 160 GLU A CA 1
ATOM 1223 C C . GLU A 1 160 ? 14.997 1.281 -19.572 1.00 96.88 160 GLU A C 1
ATOM 1225 O O . GLU A 1 160 ? 14.636 0.531 -20.479 1.00 96.88 160 GLU A O 1
ATOM 1230 N N . ALA A 1 161 ? 16.288 1.545 -19.339 1.00 96.25 161 ALA A N 1
ATOM 1231 C CA . ALA A 1 161 ? 17.362 1.150 -20.253 1.00 96.25 161 ALA A CA 1
ATOM 1232 C C . ALA A 1 161 ? 17.378 -0.365 -20.540 1.00 96.25 161 ALA A C 1
ATOM 1234 O O . ALA A 1 161 ? 17.601 -0.813 -21.666 1.00 96.25 161 ALA A O 1
ATOM 1235 N N . ARG A 1 162 ? 17.108 -1.196 -19.522 1.00 93.94 162 ARG A N 1
ATOM 1236 C CA . ARG A 1 162 ? 17.070 -2.659 -19.679 1.00 93.94 162 ARG A CA 1
ATOM 1237 C C . ARG A 1 162 ? 15.832 -3.149 -20.434 1.00 93.94 162 ARG A C 1
ATOM 1239 O O . ARG A 1 162 ? 15.890 -4.198 -21.075 1.00 93.94 162 ARG A O 1
ATOM 1246 N N . LEU A 1 163 ? 14.691 -2.484 -20.283 1.00 92.25 163 LEU A N 1
ATOM 1247 C CA . LEU A 1 163 ? 13.467 -2.804 -21.020 1.00 92.25 163 LEU A CA 1
ATOM 1248 C C . LEU A 1 163 ? 13.603 -2.391 -22.487 1.00 92.25 163 LEU A C 1
ATOM 1250 O O . LEU A 1 163 ? 13.306 -3.201 -23.359 1.00 92.25 163 LEU A O 1
ATOM 1254 N N . GLU A 1 164 ? 14.154 -1.208 -22.755 1.00 92.19 164 GLU A N 1
ATOM 1255 C CA . GLU A 1 164 ? 14.451 -0.728 -24.109 1.00 92.19 164 GLU A CA 1
ATOM 1256 C C . GLU A 1 164 ? 15.416 -1.654 -24.852 1.00 92.19 164 GLU A C 1
ATOM 1258 O O . GLU A 1 164 ? 15.127 -2.091 -25.964 1.00 92.19 164 GLU A O 1
ATOM 1263 N N . ALA A 1 165 ? 16.530 -2.036 -24.216 1.00 90.81 165 ALA A N 1
ATOM 1264 C CA . ALA A 1 165 ? 17.490 -2.961 -24.814 1.00 90.81 165 ALA A CA 1
ATOM 1265 C C . ALA A 1 165 ? 16.847 -4.314 -25.175 1.00 90.81 165 ALA A C 1
ATOM 1267 O O . ALA A 1 165 ? 17.149 -4.890 -26.220 1.00 90.81 165 ALA A O 1
ATOM 1268 N N . ARG A 1 166 ? 15.926 -4.814 -24.334 1.00 87.81 166 ARG A N 1
ATOM 1269 C CA . ARG A 1 166 ? 15.177 -6.050 -24.608 1.00 87.81 166 ARG A CA 1
ATOM 1270 C C . ARG A 1 166 ? 14.177 -5.889 -25.747 1.00 87.81 166 ARG A C 1
ATOM 1272 O O . ARG A 1 166 ? 14.077 -6.799 -26.564 1.00 87.81 166 ARG A O 1
ATOM 1279 N N . GLN A 1 167 ? 13.453 -4.773 -25.812 1.00 85.56 167 GLN A N 1
ATOM 1280 C CA . GLN A 1 167 ? 12.521 -4.506 -26.909 1.00 85.56 167 GLN A CA 1
ATOM 1281 C C . GLN A 1 167 ? 13.245 -4.401 -28.250 1.00 85.56 167 GLN A C 1
ATOM 1283 O O . GLN A 1 167 ? 12.831 -5.047 -29.208 1.00 85.56 167 GLN A O 1
ATOM 1288 N N . ASN A 1 168 ? 14.360 -3.670 -28.305 1.00 84.50 168 ASN A N 1
ATOM 1289 C CA . ASN A 1 168 ? 15.134 -3.505 -29.535 1.00 84.50 168 ASN A CA 1
ATOM 1290 C C . ASN A 1 168 ? 15.665 -4.850 -30.050 1.00 84.50 168 ASN A C 1
ATOM 1292 O O . ASN A 1 168 ? 15.424 -5.196 -31.203 1.00 84.50 168 ASN A O 1
ATOM 1296 N N . GLY A 1 169 ? 16.279 -5.661 -29.180 1.00 81.88 169 GLY A N 1
ATOM 1297 C CA . GLY A 1 169 ? 16.779 -6.984 -29.571 1.00 81.88 169 GLY A CA 1
ATOM 1298 C C . GLY A 1 169 ? 15.684 -7.998 -29.934 1.00 81.88 169 GLY A C 1
ATOM 1299 O O . GLY A 1 169 ? 15.944 -8.947 -30.665 1.00 81.88 169 GLY A O 1
ATOM 1300 N N . ARG A 1 170 ? 14.447 -7.828 -29.444 1.00 73.94 170 ARG A N 1
ATOM 1301 C CA . ARG A 1 170 ? 13.313 -8.709 -29.781 1.00 73.94 170 ARG A CA 1
ATOM 1302 C C . ARG A 1 170 ? 12.552 -8.278 -31.031 1.00 73.94 170 ARG A C 1
ATOM 1304 O O . ARG A 1 170 ? 12.057 -9.143 -31.749 1.00 73.94 170 ARG A O 1
ATOM 1311 N N . ASN A 1 171 ? 12.500 -6.982 -31.325 1.00 66.69 171 ASN A N 1
ATOM 1312 C CA . ASN A 1 171 ? 11.962 -6.472 -32.586 1.00 66.69 171 ASN A CA 1
ATOM 1313 C C . ASN A 1 171 ? 12.772 -6.991 -33.783 1.00 66.69 171 ASN A C 1
ATOM 1315 O O . ASN A 1 171 ? 12.190 -7.347 -34.803 1.00 66.69 171 ASN A O 1
ATOM 1319 N N . GLU A 1 172 ? 14.091 -7.142 -33.628 1.00 72.50 172 GLU A N 1
ATOM 1320 C CA . GLU A 1 172 ? 14.963 -7.806 -34.612 1.00 72.50 172 GLU A CA 1
ATOM 1321 C C . GLU A 1 172 ? 14.628 -9.299 -34.811 1.00 72.50 172 GLU A C 1
ATOM 1323 O O . GLU A 1 172 ? 14.908 -9.864 -35.866 1.00 72.50 172 GLU A O 1
ATOM 1328 N N . LEU A 1 173 ? 13.990 -9.933 -33.820 1.00 72.06 173 LEU A N 1
ATOM 1329 C CA . LEU A 1 173 ? 13.603 -11.349 -33.811 1.00 72.06 173 LEU A CA 1
ATOM 1330 C C . LEU A 1 173 ? 12.091 -11.575 -34.033 1.00 72.06 173 LEU A C 1
ATOM 1332 O O . LEU A 1 173 ? 11.636 -12.717 -33.985 1.00 72.06 173 LEU A O 1
ATOM 1336 N N . GLY A 1 174 ? 11.312 -10.516 -34.289 1.00 59.53 174 GLY A N 1
ATOM 1337 C CA . GLY A 1 174 ? 9.898 -10.598 -34.676 1.00 59.53 174 GLY A CA 1
ATOM 1338 C C . GLY A 1 174 ? 8.882 -10.852 -33.552 1.00 59.53 174 GLY A C 1
ATOM 1339 O O . GLY A 1 174 ? 7.781 -11.312 -33.849 1.00 59.53 174 GLY A O 1
ATOM 1340 N N . GLY A 1 175 ? 9.202 -10.569 -32.282 1.00 61.19 175 GLY A N 1
ATOM 1341 C CA . GLY A 1 175 ? 8.267 -10.758 -31.161 1.00 61.19 175 GLY A CA 1
ATOM 1342 C C . GLY A 1 175 ? 8.176 -9.551 -30.227 1.00 61.19 175 GLY A C 1
ATOM 1343 O O . GLY A 1 175 ? 9.179 -9.147 -29.648 1.00 61.19 175 GLY A O 1
ATOM 1344 N N . MET A 1 176 ? 6.973 -9.008 -30.025 1.00 63.06 176 MET A N 1
ATOM 1345 C CA . MET A 1 176 ? 6.714 -7.943 -29.049 1.00 63.06 176 MET A CA 1
ATOM 1346 C C . MET A 1 176 ? 6.147 -8.547 -27.760 1.00 63.06 176 MET A C 1
ATOM 1348 O O . MET A 1 176 ? 5.225 -9.355 -27.805 1.00 63.06 176 MET A O 1
ATOM 1352 N N . ASP A 1 177 ? 6.711 -8.169 -26.616 1.00 81.38 177 ASP A N 1
ATOM 1353 C CA . ASP A 1 177 ? 6.207 -8.561 -25.297 1.00 81.38 177 ASP A CA 1
ATOM 1354 C C . ASP A 1 177 ? 5.415 -7.383 -24.726 1.00 81.38 177 ASP A C 1
ATOM 1356 O O . ASP A 1 177 ? 6.001 -6.387 -24.285 1.00 81.38 177 ASP A O 1
ATOM 1360 N N . GLU A 1 178 ? 4.087 -7.464 -24.839 1.00 85.50 178 GLU A N 1
ATOM 1361 C CA . GLU A 1 178 ? 3.150 -6.408 -24.430 1.00 85.50 178 GLU A CA 1
ATOM 1362 C C . GLU A 1 178 ? 3.342 -6.028 -22.955 1.00 85.50 178 GLU A C 1
ATOM 1364 O O . GLU A 1 178 ? 3.323 -4.847 -22.614 1.00 85.50 178 GLU A O 1
ATOM 1369 N N . ASP A 1 179 ? 3.667 -6.999 -22.101 1.00 88.69 179 ASP A N 1
ATOM 1370 C CA . ASP A 1 179 ? 3.901 -6.802 -20.671 1.00 88.69 179 ASP A CA 1
ATOM 1371 C C . ASP A 1 179 ? 5.132 -5.920 -20.386 1.00 88.69 179 ASP A C 1
ATOM 1373 O O . ASP A 1 179 ? 5.106 -5.032 -19.523 1.00 88.69 179 ASP A O 1
ATOM 1377 N N . ASP A 1 180 ? 6.230 -6.145 -21.117 1.00 88.62 180 ASP A N 1
ATOM 1378 C CA . ASP A 1 180 ? 7.441 -5.323 -21.015 1.00 88.62 180 ASP A CA 1
ATOM 1379 C C . ASP A 1 180 ? 7.178 -3.900 -21.555 1.00 88.62 180 ASP A C 1
ATOM 1381 O O . ASP A 1 180 ? 7.694 -2.929 -20.994 1.00 88.62 180 ASP A O 1
ATOM 1385 N N . ALA A 1 181 ? 6.363 -3.753 -22.609 1.00 91.25 181 ALA A N 1
ATOM 1386 C CA . ALA A 1 181 ? 5.982 -2.448 -23.161 1.00 91.25 181 ALA A CA 1
ATOM 1387 C C . ALA A 1 181 ? 5.117 -1.628 -22.203 1.00 91.25 181 ALA A C 1
ATOM 1389 O O . ALA A 1 181 ? 5.390 -0.448 -21.967 1.00 91.25 181 ALA A O 1
ATOM 1390 N N . ASP A 1 182 ? 4.144 -2.279 -21.584 1.00 93.06 182 ASP A N 1
ATOM 1391 C CA . ASP A 1 182 ? 3.281 -1.706 -20.565 1.00 93.06 182 ASP A CA 1
ATOM 1392 C C . ASP A 1 182 ? 4.060 -1.220 -19.341 1.00 93.06 182 ASP A C 1
ATOM 1394 O O . ASP A 1 182 ? 3.802 -0.137 -18.804 1.00 93.06 182 ASP A O 1
ATOM 1398 N N . LEU A 1 183 ? 5.024 -2.019 -18.877 1.00 95.19 183 LEU A N 1
ATOM 1399 C CA . LEU A 1 183 ? 5.871 -1.638 -17.753 1.00 95.19 183 LEU A CA 1
ATOM 1400 C C . LEU A 1 183 ? 6.806 -0.482 -18.116 1.00 95.19 183 LEU A C 1
ATOM 1402 O O . LEU A 1 183 ? 6.982 0.429 -17.307 1.00 95.19 183 LEU A O 1
ATOM 1406 N N . LEU A 1 184 ? 7.385 -0.502 -19.320 1.00 95.69 184 LEU A N 1
ATOM 1407 C CA . LEU A 1 184 ? 8.246 0.571 -19.817 1.00 95.69 184 LEU A CA 1
ATOM 1408 C C . LEU A 1 184 ? 7.487 1.899 -19.922 1.00 95.69 184 LEU A C 1
ATOM 1410 O O . LEU A 1 184 ? 7.999 2.928 -19.487 1.00 95.69 184 LEU A O 1
ATOM 1414 N N . SER A 1 185 ? 6.257 1.873 -20.444 1.00 96.25 185 SER A N 1
ATOM 1415 C CA . SER A 1 185 ? 5.386 3.051 -20.508 1.00 96.25 185 SER A CA 1
ATOM 1416 C C . SER A 1 185 ? 5.139 3.643 -19.116 1.00 96.25 185 SER A C 1
ATOM 1418 O O . SER A 1 185 ? 5.319 4.845 -18.915 1.00 96.25 185 SER A O 1
ATOM 1420 N N . MET A 1 186 ? 4.826 2.792 -18.132 1.00 97.69 186 MET A N 1
ATOM 1421 C CA . MET A 1 186 ? 4.620 3.235 -16.752 1.00 97.69 186 MET A CA 1
ATOM 1422 C C . MET A 1 186 ? 5.887 3.855 -16.146 1.00 97.69 186 MET A C 1
ATOM 1424 O O . MET A 1 186 ? 5.822 4.925 -15.550 1.00 97.69 186 MET A O 1
ATOM 1428 N N . ILE A 1 187 ? 7.052 3.224 -16.334 1.00 98.06 187 ILE A N 1
ATOM 1429 C CA . ILE A 1 187 ? 8.340 3.740 -15.839 1.00 98.06 187 ILE A CA 1
ATOM 1430 C C . ILE A 1 187 ? 8.657 5.112 -16.436 1.00 98.06 187 ILE A C 1
ATOM 1432 O O . ILE A 1 187 ? 9.048 6.013 -15.698 1.00 98.06 187 ILE A O 1
ATOM 1436 N N . ARG A 1 188 ? 8.462 5.285 -17.747 1.00 97.94 188 ARG A N 1
ATOM 1437 C CA . ARG A 1 188 ? 8.673 6.567 -18.434 1.00 97.94 188 A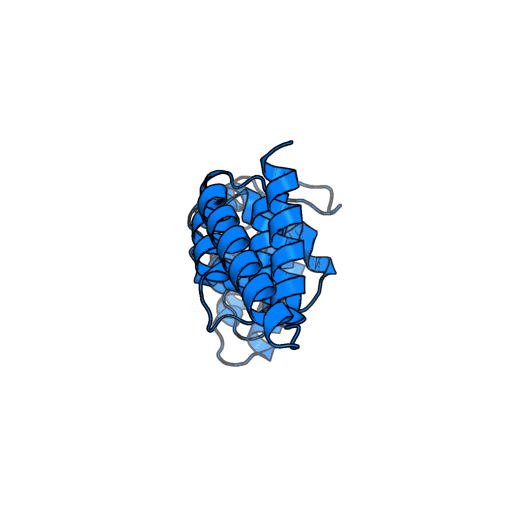RG A CA 1
ATOM 1438 C C . ARG A 1 188 ? 7.770 7.664 -17.887 1.00 97.94 188 ARG A C 1
ATOM 1440 O O . ARG A 1 188 ? 8.252 8.759 -17.618 1.00 97.94 188 ARG A O 1
ATOM 1447 N N . SER A 1 189 ? 6.487 7.361 -17.678 1.00 97.81 189 SER A N 1
ATOM 1448 C CA . SER A 1 189 ? 5.551 8.314 -17.071 1.00 97.81 189 SER A CA 1
ATOM 1449 C C . SER A 1 189 ? 6.019 8.737 -15.680 1.00 97.81 189 SER A C 1
ATOM 1451 O O . SER A 1 189 ? 6.023 9.924 -15.370 1.00 97.81 189 SER A O 1
ATOM 1453 N N . SER A 1 190 ? 6.455 7.782 -14.855 1.00 98.00 190 SER A N 1
ATOM 1454 C CA . SER A 1 190 ? 6.952 8.073 -13.510 1.00 98.00 190 SER A CA 1
ATOM 1455 C C . SER A 1 190 ? 8.243 8.887 -13.526 1.00 98.00 190 SER A C 1
ATOM 1457 O O . SER A 1 190 ? 8.375 9.818 -12.744 1.00 98.00 190 SER A O 1
ATOM 1459 N N . LEU A 1 191 ? 9.182 8.584 -14.427 1.00 98.06 191 LEU A N 1
ATOM 1460 C CA . LEU A 1 191 ? 10.402 9.378 -14.603 1.00 98.06 191 LEU A CA 1
ATOM 1461 C C . LEU A 1 191 ? 10.102 10.808 -15.060 1.00 98.06 191 LEU A C 1
ATOM 1463 O O . LEU A 1 191 ? 10.780 11.725 -14.609 1.00 98.06 191 LEU A O 1
ATOM 1467 N N . GLY A 1 192 ? 9.095 11.000 -15.916 1.00 97.62 192 GLY A N 1
ATOM 1468 C CA . GLY A 1 192 ? 8.623 12.329 -16.306 1.00 97.62 192 GLY A CA 1
ATOM 1469 C C . GLY A 1 192 ? 8.197 13.161 -15.096 1.00 97.62 192 GLY A C 1
ATOM 1470 O O . GLY A 1 192 ? 8.700 14.264 -14.917 1.00 97.62 192 GLY A O 1
ATOM 1471 N N . LEU A 1 193 ? 7.366 12.589 -14.217 1.00 96.94 193 LEU A N 1
ATOM 1472 C CA . LEU A 1 193 ? 6.921 13.251 -12.981 1.00 96.94 193 LEU A CA 1
ATOM 1473 C C . LEU A 1 193 ? 8.077 13.591 -12.026 1.00 96.94 193 LEU A C 1
ATOM 1475 O O . LEU A 1 193 ? 8.031 14.607 -11.349 1.00 96.94 193 LEU A O 1
ATOM 1479 N N . LEU A 1 194 ? 9.115 12.750 -11.952 1.00 96.44 194 LEU A N 1
ATOM 1480 C CA . LEU A 1 194 ? 10.255 12.995 -11.057 1.00 96.44 194 LEU A CA 1
ATOM 1481 C C . LEU A 1 194 ? 11.240 14.045 -11.587 1.00 96.44 194 LEU A C 1
ATOM 1483 O O . LEU A 1 194 ? 11.949 14.664 -10.796 1.00 96.44 194 LEU A O 1
ATOM 1487 N N . ARG A 1 195 ? 11.342 14.195 -12.912 1.00 94.69 195 ARG A N 1
ATOM 1488 C CA . ARG A 1 195 ? 12.273 15.131 -13.564 1.00 94.69 195 ARG A CA 1
ATOM 1489 C C . ARG A 1 195 ? 11.712 16.548 -13.634 1.00 94.69 195 ARG A C 1
ATOM 1491 O O . ARG A 1 195 ? 12.489 17.488 -13.492 1.00 94.69 195 ARG A O 1
ATOM 1498 N N . ASP A 1 196 ? 10.394 16.665 -13.778 1.00 87.44 196 ASP A N 1
ATOM 1499 C CA . ASP A 1 196 ? 9.655 17.929 -13.816 1.00 87.44 196 ASP A CA 1
ATOM 1500 C C . ASP A 1 196 ? 8.599 17.966 -12.683 1.00 87.44 196 ASP A C 1
ATOM 1502 O O . ASP A 1 196 ? 7.404 17.834 -12.966 1.00 87.44 196 ASP A O 1
ATOM 1506 N N . PRO A 1 197 ? 9.031 18.067 -11.407 1.00 62.38 197 PRO A N 1
ATOM 1507 C CA . PRO A 1 197 ? 8.157 17.985 -10.232 1.00 62.38 197 PRO A CA 1
ATOM 1508 C C . PRO A 1 197 ? 7.201 19.175 -10.058 1.00 62.38 197 PRO A C 1
ATOM 1510 O O . PRO A 1 197 ? 7.555 20.312 -10.454 1.00 62.38 197 PRO A O 1
#